Protein AF-C0LWZ2-F1 (afdb_monomer)

Nearest PDB structures (foldseek):
  2x0k-assembly1_A  TM=8.887E-01  e=3.484E-15  Corynebacterium ammoniagenes
  3zug-assembly1_A  TM=8.908E-01  e=9.693E-15  Corynebacterium ammoniagenes
  4uze-assembly1_A  TM=8.894E-01  e=1.837E-14  Corynebacterium ammoniagenes
  4uzf-assembly1_A  TM=8.904E-01  e=2.529E-14  Corynebacterium ammoniagenes
  4uzf-assembly1_B  TM=8.890E-01  e=4.794E-14  Corynebacterium ammoniagenes

Sequence (211 aa):
VIKQAKQIAEEKGLQTAVLTFDPHPSVVLSNIRKQVKYLTPLEDKAEKMAELGVDIMYVVRFTTQFSELSPQAFVDKYLVALNVEHVVAGFDYSYGKKGEGKMTELENYANGRFEVTIVDKQTVASDKISSTNIRRAITEGELEEANQLLGYPYTTKGTVIHGDKRGRTIGFPTANILVNEDYLIPKLGVYAVKFRVNGETHLGMASIGYN

Structure (mmCIF, N/CA/C/O backbone):
data_AF-C0LWZ2-F1
#
_entry.id   AF-C0LWZ2-F1
#
loop_
_atom_site.group_PDB
_atom_site.id
_atom_site.type_symbol
_atom_site.label_atom_id
_atom_site.label_alt_id
_atom_site.label_comp_id
_atom_site.label_asym_id
_atom_site.label_entity_id
_atom_site.label_seq_id
_atom_site.pdbx_PDB_ins_code
_atom_site.Cartn_x
_atom_site.Cartn_y
_atom_site.Cartn_z
_atom_site.occupancy
_atom_site.B_iso_or_equiv
_atom_site.auth_seq_id
_atom_site.auth_comp_id
_atom_site.auth_asym_id
_atom_site.auth_atom_id
_atom_site.pdbx_PDB_model_num
ATOM 1 N N . VAL A 1 1 ? 2.957 -3.757 9.643 1.00 96.69 1 VAL A N 1
ATOM 2 C CA . VAL A 1 1 ? 1.483 -3.910 9.572 1.00 96.69 1 VAL A CA 1
ATOM 3 C C . VAL A 1 1 ? 1.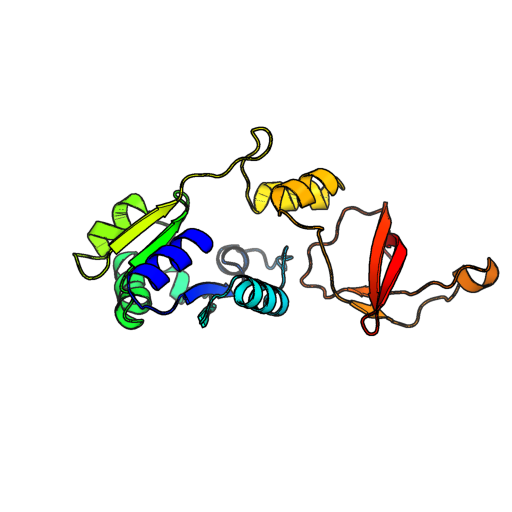093 -5.322 9.164 1.00 96.69 1 VAL A C 1
ATOM 5 O O . VAL A 1 1 ? 0.790 -6.087 10.058 1.00 96.69 1 VAL A O 1
ATOM 8 N N . ILE A 1 2 ? 1.184 -5.721 7.887 1.00 97.44 2 ILE A N 1
ATOM 9 C CA . ILE A 1 2 ? 0.692 -7.044 7.430 1.00 97.44 2 ILE A CA 1
ATOM 10 C C . ILE A 1 2 ? 1.331 -8.213 8.196 1.00 97.44 2 ILE A C 1
ATOM 12 O O . ILE A 1 2 ? 0.618 -9.073 8.692 1.00 97.44 2 ILE A O 1
ATOM 16 N N . LYS A 1 3 ? 2.659 -8.201 8.383 1.00 96.56 3 LYS A N 1
ATOM 17 C CA . LYS A 1 3 ? 3.357 -9.227 9.184 1.00 96.56 3 LYS A CA 1
ATOM 18 C C . LYS A 1 3 ? 2.843 -9.323 10.629 1.00 96.56 3 LYS A C 1
ATOM 20 O O . LYS A 1 3 ? 2.695 -10.422 11.137 1.00 96.56 3 LYS A O 1
ATOM 25 N N . GLN A 1 4 ? 2.538 -8.184 11.255 1.00 98.12 4 GLN A N 1
ATOM 26 C CA . GLN A 1 4 ? 1.990 -8.132 12.615 1.00 98.12 4 GLN A CA 1
ATOM 27 C C . GLN A 1 4 ? 0.565 -8.699 12.658 1.00 98.12 4 GLN A C 1
ATOM 29 O O . GLN A 1 4 ? 0.248 -9.476 13.547 1.00 98.12 4 GLN A O 1
ATOM 34 N N . ALA A 1 5 ? -0.276 -8.343 11.679 1.00 98.25 5 ALA A N 1
ATOM 35 C CA . ALA A 1 5 ? -1.626 -8.894 11.558 1.00 98.25 5 ALA A CA 1
ATOM 36 C C . ALA A 1 5 ? -1.599 -10.417 11.385 1.00 98.25 5 ALA A C 1
ATOM 38 O O . ALA A 1 5 ? -2.348 -11.115 12.056 1.00 98.25 5 ALA A O 1
ATOM 39 N N . LYS A 1 6 ? -0.686 -10.919 10.546 1.00 97.88 6 LYS A N 1
ATOM 40 C CA . LYS A 1 6 ? -0.505 -12.352 10.313 1.00 97.88 6 LYS A CA 1
ATOM 41 C C . LYS A 1 6 ? -0.078 -13.099 11.573 1.00 97.88 6 LYS A C 1
ATOM 43 O O . LYS A 1 6 ? -0.684 -14.107 11.902 1.00 97.88 6 LYS A O 1
ATOM 48 N N . GLN A 1 7 ? 0.913 -12.576 12.295 1.00 98.12 7 GLN A N 1
ATOM 49 C CA . GLN A 1 7 ? 1.354 -13.175 13.554 1.00 98.12 7 GLN A CA 1
ATOM 50 C C . GLN A 1 7 ? 0.192 -13.291 14.556 1.00 98.12 7 GLN A C 1
ATOM 52 O O . GLN A 1 7 ? -0.042 -14.361 15.106 1.00 98.12 7 GLN A O 1
ATOM 57 N N . ILE A 1 8 ? -0.572 -12.212 14.749 1.00 98.31 8 ILE A N 1
ATOM 58 C CA . ILE A 1 8 ? -1.723 -12.209 15.664 1.00 98.31 8 ILE A CA 1
ATOM 59 C C . ILE A 1 8 ? -2.805 -13.189 15.195 1.00 98.31 8 ILE A C 1
ATOM 61 O O . ILE A 1 8 ? -3.409 -13.883 16.010 1.00 98.31 8 ILE A O 1
ATOM 65 N N . ALA A 1 9 ? -3.061 -13.254 13.887 1.00 98.00 9 ALA A N 1
ATOM 66 C CA . ALA A 1 9 ? -4.036 -14.177 13.325 1.00 98.00 9 ALA A CA 1
ATOM 67 C C . ALA A 1 9 ? -3.627 -15.641 13.553 1.00 98.00 9 ALA A C 1
ATOM 69 O O . ALA A 1 9 ? -4.459 -16.434 13.982 1.00 98.00 9 ALA A O 1
ATOM 70 N N . GLU A 1 10 ? -2.353 -15.988 13.354 1.00 97.44 10 GLU A N 1
ATOM 71 C CA . GLU A 1 10 ? -1.816 -17.328 13.630 1.00 97.44 10 GLU A CA 1
ATOM 72 C C . GLU A 1 10 ? -1.936 -17.694 15.118 1.00 97.44 10 GLU A C 1
ATOM 74 O O . GLU A 1 10 ? -2.424 -18.775 15.445 1.00 97.44 10 GLU A O 1
ATOM 79 N N . GLU A 1 11 ? -1.569 -16.780 16.022 1.00 98.25 11 GLU A N 1
ATOM 80 C CA . GLU A 1 11 ? -1.677 -16.975 17.477 1.00 98.25 11 GLU A CA 1
ATOM 81 C C . GLU A 1 11 ? -3.128 -17.194 17.940 1.00 98.25 11 GLU A C 1
ATOM 83 O O . GLU A 1 11 ? -3.374 -17.940 18.890 1.00 98.25 11 GLU A O 1
ATOM 88 N N . LYS A 1 12 ? -4.097 -16.567 17.261 1.00 97.56 12 LYS A N 1
ATOM 89 C CA . LYS A 1 12 ? -5.528 -16.636 17.594 1.00 97.56 12 LYS A CA 1
ATOM 90 C C . LYS A 1 12 ? -6.330 -17.638 16.757 1.00 97.56 12 LYS A C 1
ATOM 92 O O . LYS A 1 12 ? -7.525 -17.792 16.996 1.00 97.56 12 LYS A O 1
ATOM 97 N N . GLY A 1 13 ? -5.713 -18.305 15.780 1.00 97.75 13 GLY A N 1
ATOM 98 C CA . GLY A 1 13 ? -6.411 -19.203 14.853 1.00 97.75 13 GLY A CA 1
ATOM 99 C C . GLY A 1 13 ? -7.424 -18.495 13.939 1.00 97.75 13 GLY A C 1
ATOM 100 O O . GLY A 1 13 ? -8.483 -19.048 13.651 1.00 97.75 13 GLY A O 1
ATOM 101 N N . LEU A 1 14 ? -7.120 -17.268 13.507 1.00 97.69 14 LEU A N 1
ATOM 102 C CA . LEU A 1 14 ? -7.964 -16.425 12.654 1.00 97.69 14 LEU A CA 1
ATOM 103 C C . LEU A 1 14 ? -7.439 -16.363 11.213 1.00 97.69 14 LEU A C 1
ATOM 105 O O . LEU A 1 14 ? -6.272 -16.643 10.946 1.00 97.69 14 LEU A O 1
ATOM 109 N N . GLN A 1 15 ? -8.290 -15.919 10.285 1.00 97.75 15 GLN A N 1
ATOM 110 C CA . GLN A 1 15 ? -7.859 -15.545 8.935 1.00 97.75 15 GLN A CA 1
ATOM 111 C C . GLN A 1 15 ? -7.291 -14.121 8.920 1.00 97.75 15 GLN A C 1
ATOM 113 O O . GLN A 1 15 ? -7.820 -13.215 9.566 1.00 97.75 15 GLN A O 1
ATOM 118 N N . THR A 1 16 ? -6.245 -13.897 8.128 1.00 98.25 16 THR A N 1
ATOM 119 C CA . THR A 1 16 ? -5.679 -12.568 7.887 1.00 98.25 16 THR A CA 1
ATOM 120 C C . THR A 1 16 ? -6.383 -11.905 6.711 1.00 98.25 16 THR A C 1
ATOM 122 O O . THR A 1 16 ? -6.291 -12.370 5.574 1.00 98.25 16 THR A O 1
ATOM 125 N N . ALA A 1 17 ? -7.025 -10.762 6.956 1.00 98.12 17 ALA A N 1
ATOM 126 C CA . ALA A 1 17 ? -7.635 -9.951 5.909 1.00 98.12 17 ALA A CA 1
ATOM 127 C C . ALA A 1 17 ? -6.961 -8.579 5.762 1.00 98.12 17 ALA A C 1
ATOM 129 O O . ALA A 1 17 ? -6.524 -7.968 6.738 1.00 98.12 17 ALA A O 1
ATOM 130 N N . VAL A 1 18 ? -6.924 -8.057 4.535 1.00 98.25 18 VAL A N 1
ATOM 131 C CA . VAL A 1 18 ? -6.549 -6.668 4.238 1.00 98.25 18 VAL A CA 1
ATOM 132 C C . VAL A 1 18 ? -7.756 -5.932 3.681 1.00 98.25 18 VAL A C 1
ATOM 134 O O . VAL A 1 18 ? -8.333 -6.349 2.682 1.00 98.25 18 VAL A O 1
ATOM 137 N N . LEU A 1 19 ? -8.100 -4.796 4.288 1.00 97.69 19 LEU A N 1
ATOM 138 C CA . LEU A 1 19 ? -9.072 -3.851 3.745 1.00 97.69 19 LEU A CA 1
ATOM 139 C C . LEU A 1 19 ? -8.327 -2.701 3.057 1.00 97.69 19 LEU A C 1
ATOM 141 O O . LEU A 1 19 ? -7.505 -2.017 3.666 1.00 97.69 19 LEU A O 1
ATOM 145 N N . THR A 1 20 ? -8.600 -2.490 1.773 1.00 96.12 20 THR A N 1
ATOM 146 C CA . THR A 1 20 ? -8.028 -1.403 0.969 1.00 96.12 20 THR A CA 1
ATOM 147 C C . THR A 1 20 ? -9.113 -0.668 0.187 1.00 96.12 20 THR A C 1
ATOM 149 O O . THR A 1 20 ? -10.286 -1.031 0.242 1.00 96.12 20 THR A O 1
ATOM 152 N N . PHE A 1 21 ? -8.720 0.374 -0.545 1.00 93.88 21 PHE A N 1
ATOM 153 C CA . PHE A 1 21 ? -9.634 1.268 -1.246 1.00 93.88 21 PHE A CA 1
ATOM 154 C C . PHE A 1 21 ? -9.292 1.376 -2.727 1.00 93.88 21 PHE A C 1
ATOM 156 O O . PHE A 1 21 ? -8.117 1.520 -3.080 1.00 93.88 21 PHE A O 1
ATOM 163 N N . ASP A 1 22 ? -10.329 1.367 -3.560 1.00 93.00 22 ASP A N 1
ATOM 164 C CA . ASP A 1 22 ? -10.245 1.712 -4.977 1.00 93.00 22 ASP A CA 1
ATOM 165 C C . ASP A 1 22 ? -11.492 2.518 -5.415 1.00 93.00 22 ASP A C 1
ATOM 167 O O . ASP A 1 22 ? -12.605 2.162 -5.032 1.00 93.00 22 ASP A O 1
ATOM 171 N N . PRO A 1 23 ? -11.371 3.632 -6.158 1.00 91.69 23 PRO A N 1
ATOM 172 C CA . PRO A 1 23 ? -10.123 4.294 -6.524 1.00 91.69 23 PRO A CA 1
ATOM 173 C C . PRO A 1 23 ? -9.410 4.869 -5.293 1.00 91.69 23 PRO A C 1
ATOM 175 O O . PRO A 1 23 ? -9.965 4.929 -4.193 1.00 91.69 23 PRO A O 1
ATOM 178 N N . HIS A 1 24 ? -8.168 5.323 -5.471 1.00 90.19 24 HIS A N 1
ATOM 179 C CA . HIS A 1 24 ? -7.441 6.015 -4.406 1.00 90.19 24 HIS A CA 1
ATOM 180 C C . HIS A 1 24 ? -8.278 7.177 -3.819 1.00 90.19 24 HIS A C 1
ATOM 182 O O . HIS A 1 24 ? -8.832 7.956 -4.601 1.00 90.19 24 HIS A O 1
ATOM 188 N N . PRO A 1 25 ? -8.322 7.378 -2.482 1.00 89.62 25 PRO A N 1
ATOM 189 C CA . PRO A 1 25 ? -9.157 8.408 -1.852 1.00 89.62 25 PRO A CA 1
ATOM 190 C C . PRO A 1 25 ? -9.004 9.810 -2.452 1.00 89.62 25 PRO A C 1
ATOM 192 O O . PRO A 1 25 ? -9.979 10.542 -2.604 1.00 89.62 25 PRO A O 1
ATOM 195 N N . SER A 1 26 ? -7.788 10.181 -2.868 1.00 88.00 26 SER A N 1
ATOM 196 C CA . SER A 1 26 ? -7.534 11.483 -3.499 1.00 88.00 26 SER A CA 1
ATOM 197 C C . SER A 1 26 ? -8.284 11.691 -4.818 1.00 88.00 26 SER A C 1
ATOM 199 O O . SER A 1 26 ? -8.548 12.835 -5.162 1.00 88.00 26 SER A O 1
ATOM 201 N N . VAL A 1 27 ? -8.630 10.635 -5.563 1.00 87.25 27 VAL A N 1
ATOM 202 C CA . VAL A 1 27 ? -9.417 10.747 -6.807 1.00 87.25 27 VAL A CA 1
ATOM 203 C C . VAL A 1 27 ? -10.814 11.282 -6.510 1.00 87.25 27 VAL A C 1
ATOM 205 O O . VAL A 1 27 ? -11.355 12.064 -7.280 1.00 87.25 27 VAL A O 1
ATOM 208 N N . VAL A 1 28 ? -11.387 10.866 -5.382 1.00 87.62 28 VAL A N 1
ATOM 209 C CA . VAL A 1 28 ? -12.763 11.194 -4.990 1.00 87.62 28 VAL A CA 1
ATOM 210 C C . VAL A 1 28 ? -12.814 12.486 -4.181 1.00 87.62 28 VAL A C 1
ATOM 212 O O . VAL A 1 28 ? -13.758 13.256 -4.313 1.00 87.62 28 VAL A O 1
ATOM 215 N N . LEU A 1 29 ? -11.796 12.729 -3.351 1.00 85.44 29 LEU A N 1
ATOM 216 C CA . LEU A 1 29 ? -11.716 13.911 -2.493 1.00 85.44 29 LEU A CA 1
ATOM 217 C C . LEU A 1 29 ? -11.173 15.150 -3.213 1.00 85.44 29 LEU A C 1
ATOM 219 O O . LEU A 1 29 ? -11.373 16.265 -2.734 1.00 85.44 29 LEU A O 1
ATOM 223 N N . SER A 1 30 ? -10.457 14.985 -4.328 1.00 78.50 30 SER A N 1
ATOM 224 C CA . SER A 1 30 ? -9.977 16.128 -5.103 1.00 78.50 30 SER A CA 1
ATOM 225 C C . SER A 1 30 ? -11.007 16.550 -6.148 1.00 78.50 30 SER A C 1
ATOM 227 O O . SER A 1 30 ? -11.542 15.737 -6.894 1.00 78.50 30 SER A O 1
ATOM 229 N N . ASN A 1 31 ? -11.226 17.861 -6.269 1.00 65.06 31 ASN A N 1
ATOM 230 C CA . ASN A 1 31 ? -12.050 18.447 -7.335 1.00 65.06 31 ASN A CA 1
ATOM 231 C C . ASN A 1 31 ? -11.373 18.378 -8.719 1.00 65.06 31 ASN A C 1
ATOM 233 O O . ASN A 1 31 ? -11.877 18.936 -9.692 1.00 65.06 31 ASN A O 1
ATOM 237 N N . ILE A 1 32 ? -10.207 17.734 -8.818 1.00 59.72 32 ILE A N 1
ATOM 238 C CA . ILE A 1 32 ? -9.419 17.640 -10.039 1.00 59.72 32 ILE A CA 1
ATOM 239 C C . ILE A 1 32 ? -9.456 16.184 -10.488 1.00 59.72 32 ILE A C 1
ATOM 241 O O . ILE A 1 32 ? -8.935 15.308 -9.805 1.00 59.72 32 ILE A O 1
ATOM 245 N N . ARG A 1 33 ? -10.012 15.926 -11.676 1.00 58.34 33 ARG A N 1
ATOM 246 C CA . ARG A 1 33 ? -9.917 14.621 -12.346 1.00 58.34 33 ARG A CA 1
ATOM 247 C C . ARG A 1 33 ? -8.470 14.365 -12.790 1.00 58.34 33 ARG A C 1
ATOM 249 O O . ARG A 1 33 ? -8.159 14.442 -13.973 1.00 58.34 33 ARG A O 1
ATOM 256 N N . LYS A 1 34 ? -7.559 14.110 -11.852 1.00 63.47 34 LYS A N 1
ATOM 257 C CA . LYS A 1 34 ? -6.241 13.546 -12.156 1.00 63.47 34 LYS A CA 1
ATOM 258 C C . LYS A 1 34 ? -6.328 12.034 -12.021 1.00 63.47 34 LYS A C 1
ATOM 260 O O . LYS A 1 34 ? -6.739 11.524 -10.980 1.00 63.47 34 LYS A O 1
ATOM 265 N N . GLN A 1 35 ? -5.918 11.328 -13.071 1.00 72.44 35 GLN A N 1
ATOM 266 C CA . GLN A 1 35 ? -5.694 9.889 -13.007 1.00 72.44 35 GLN A CA 1
ATOM 267 C C . GLN A 1 35 ? -4.554 9.653 -12.009 1.00 72.44 35 GLN A C 1
ATOM 269 O O . GLN A 1 35 ? -3.429 10.117 -12.211 1.00 72.44 35 GLN A O 1
ATOM 274 N N . VAL A 1 36 ? -4.856 9.007 -10.883 1.00 81.88 36 VAL A N 1
ATOM 275 C CA . VAL A 1 36 ? -3.827 8.630 -9.912 1.00 81.88 36 VAL A CA 1
ATOM 276 C C . VAL A 1 36 ? -3.039 7.477 -10.505 1.00 81.88 36 VAL A C 1
ATOM 278 O O . VAL A 1 36 ? -3.602 6.430 -10.796 1.00 81.88 36 VAL A O 1
ATOM 281 N N . LYS A 1 37 ? -1.731 7.670 -10.660 1.00 90.75 37 LYS A N 1
ATOM 282 C CA . LYS A 1 37 ? -0.810 6.571 -10.942 1.00 90.75 37 LYS A CA 1
ATOM 283 C C . LYS A 1 37 ? -0.533 5.802 -9.649 1.00 90.75 37 LYS A C 1
ATOM 285 O O . LYS A 1 37 ? -0.424 6.400 -8.574 1.00 90.75 37 LYS A O 1
ATOM 290 N N . TYR A 1 38 ? -0.390 4.495 -9.721 1.00 93.25 38 TYR A N 1
ATOM 291 C CA . TYR A 1 38 ? -0.190 3.578 -8.610 1.00 93.25 38 TYR A CA 1
ATOM 292 C C . TYR A 1 38 ? 1.240 3.037 -8.612 1.00 93.25 38 TYR A C 1
ATOM 294 O O . TYR A 1 38 ? 1.804 2.735 -9.657 1.00 93.25 38 TYR A O 1
ATOM 302 N N . LEU A 1 39 ? 1.822 2.886 -7.419 1.00 95.88 39 LEU A N 1
ATOM 303 C CA . LEU A 1 39 ? 3.070 2.127 -7.248 1.00 95.88 39 LEU A CA 1
ATOM 304 C C . LEU A 1 39 ? 2.862 0.645 -7.583 1.00 95.88 39 LEU A C 1
ATOM 306 O O . LEU A 1 39 ? 3.760 -0.046 -8.043 1.00 95.88 39 LEU A O 1
ATOM 310 N N . THR A 1 40 ? 1.664 0.142 -7.304 1.00 95.06 40 THR A N 1
ATOM 311 C CA . THR A 1 40 ? 1.269 -1.232 -7.591 1.00 95.06 40 THR A CA 1
ATOM 312 C C . THR A 1 40 ? -0.225 -1.213 -7.910 1.00 95.06 40 THR A C 1
ATOM 314 O O . THR A 1 40 ? -1.016 -0.940 -6.995 1.00 95.06 40 THR A O 1
ATOM 317 N N . PRO A 1 41 ? -0.614 -1.413 -9.184 1.00 94.12 41 PRO A N 1
ATOM 318 C CA . PRO A 1 41 ? -2.007 -1.549 -9.595 1.00 94.12 41 PRO A CA 1
ATOM 319 C C . PRO A 1 41 ? -2.730 -2.655 -8.826 1.00 94.12 41 PRO A C 1
ATOM 321 O O . PRO A 1 41 ? -2.104 -3.484 -8.167 1.00 94.12 41 PRO A O 1
ATOM 324 N N . LEU A 1 42 ? -4.062 -2.644 -8.867 1.00 93.75 42 LEU A N 1
ATOM 325 C CA . LEU A 1 42 ? -4.879 -3.471 -7.978 1.00 93.75 42 LEU A CA 1
ATOM 326 C C . LEU A 1 42 ? -4.619 -4.978 -8.137 1.00 93.75 42 LEU A C 1
ATOM 328 O O . LEU A 1 42 ? -4.493 -5.666 -7.126 1.00 93.75 42 LEU A O 1
ATOM 332 N N . GLU A 1 43 ? -4.491 -5.464 -9.372 1.00 93.06 43 GLU A N 1
ATOM 333 C CA . GLU A 1 43 ? -4.223 -6.879 -9.673 1.00 93.06 43 GLU A CA 1
ATOM 334 C C . GLU A 1 43 ? -2.874 -7.327 -9.091 1.00 93.06 43 GLU A C 1
ATOM 336 O O . GLU A 1 43 ? -2.810 -8.263 -8.298 1.00 93.06 43 GLU A O 1
ATOM 341 N N . ASP A 1 44 ? -1.807 -6.576 -9.362 1.00 95.06 44 ASP A N 1
ATOM 342 C CA . ASP A 1 44 ? -0.479 -6.822 -8.790 1.00 95.06 44 ASP A CA 1
ATOM 343 C C . ASP A 1 44 ? -0.452 -6.701 -7.264 1.00 95.06 44 ASP A C 1
ATOM 345 O O . ASP A 1 44 ? 0.317 -7.376 -6.579 1.00 95.06 44 ASP A O 1
ATOM 349 N N . LYS A 1 45 ? -1.272 -5.807 -6.703 1.00 96.06 45 LYS A N 1
ATOM 350 C CA . LYS A 1 45 ? -1.396 -5.663 -5.254 1.00 96.06 45 LYS A CA 1
ATOM 351 C C . LYS A 1 45 ? -1.995 -6.936 -4.665 1.00 96.06 45 LYS A C 1
ATOM 353 O O . LYS A 1 45 ? -1.493 -7.385 -3.642 1.00 96.06 45 LYS A O 1
ATOM 358 N N . ALA A 1 46 ? -3.011 -7.518 -5.302 1.00 96.81 46 ALA A N 1
ATOM 359 C CA . ALA A 1 46 ? -3.601 -8.779 -4.867 1.00 96.81 46 ALA A CA 1
ATOM 360 C C . ALA A 1 46 ? -2.583 -9.929 -4.915 1.00 96.81 46 ALA A C 1
ATOM 362 O O . ALA A 1 46 ? -2.458 -10.653 -3.929 1.00 96.81 46 ALA A O 1
ATOM 363 N N . GLU A 1 47 ? -1.787 -10.032 -5.987 1.00 95.81 47 GLU A N 1
ATOM 364 C CA . GLU A 1 47 ? -0.681 -11.001 -6.079 1.00 95.81 47 GLU A CA 1
ATOM 365 C C . GLU A 1 47 ? 0.301 -10.841 -4.906 1.00 95.81 47 GLU A C 1
ATOM 367 O O . GLU A 1 47 ? 0.593 -11.804 -4.200 1.00 95.81 47 GLU A O 1
ATOM 372 N N . LYS A 1 48 ? 0.741 -9.610 -4.613 1.00 95.81 48 LYS A N 1
ATOM 373 C CA . LYS A 1 48 ? 1.645 -9.338 -3.481 1.00 95.81 48 LYS A CA 1
ATOM 374 C C . LYS A 1 48 ? 1.023 -9.640 -2.118 1.00 95.81 48 LYS A C 1
ATOM 376 O O . LYS A 1 48 ? 1.728 -10.077 -1.212 1.00 95.81 48 LYS A O 1
ATOM 381 N N . MET A 1 49 ? -0.273 -9.384 -1.932 1.00 97.12 49 MET A N 1
ATOM 382 C CA . MET A 1 49 ? -0.963 -9.742 -0.686 1.00 97.12 49 MET A CA 1
ATOM 383 C C . MET A 1 49 ? -0.996 -11.264 -0.508 1.00 97.12 49 MET A C 1
ATOM 385 O O . MET A 1 49 ? -0.697 -11.748 0.583 1.00 97.12 49 MET A O 1
ATOM 389 N N . ALA A 1 50 ? -1.263 -12.011 -1.582 1.00 96.69 50 ALA A N 1
ATOM 390 C CA . ALA A 1 50 ? -1.219 -13.470 -1.567 1.00 96.69 50 ALA A CA 1
ATOM 391 C C . ALA A 1 50 ? 0.197 -14.004 -1.271 1.00 96.69 50 ALA A C 1
ATOM 393 O O . ALA A 1 50 ? 0.349 -14.887 -0.431 1.00 96.69 50 ALA A O 1
ATOM 394 N N . GLU A 1 51 ? 1.246 -13.424 -1.866 1.00 95.62 51 GLU A N 1
ATOM 395 C CA . GLU A 1 51 ? 2.652 -13.767 -1.570 1.00 95.62 51 GLU A CA 1
ATOM 396 C C . GLU A 1 51 ? 3.024 -13.540 -0.093 1.00 95.62 51 GLU A C 1
ATOM 398 O O . GLU A 1 51 ? 3.833 -14.274 0.475 1.00 95.62 51 GLU A O 1
ATOM 403 N N . LEU A 1 52 ? 2.422 -12.539 0.555 1.00 95.56 52 LEU A N 1
ATOM 404 C CA . LEU A 1 52 ? 2.591 -12.279 1.989 1.00 95.56 52 LEU A CA 1
ATOM 405 C C . LEU A 1 52 ? 1.766 -13.234 2.876 1.00 95.56 52 LEU A C 1
ATOM 407 O O . LEU A 1 52 ? 1.939 -13.249 4.100 1.00 95.56 52 LEU A O 1
ATOM 411 N N . GLY A 1 53 ? 0.911 -14.063 2.275 1.00 96.19 53 GLY A N 1
ATOM 412 C CA . GLY A 1 53 ? 0.007 -14.986 2.954 1.00 96.19 53 GLY A CA 1
ATOM 413 C C . GLY A 1 53 ? -1.197 -14.295 3.587 1.00 96.19 53 GLY A C 1
ATOM 414 O O . GLY A 1 53 ? -1.583 -14.663 4.689 1.00 96.19 53 GLY A O 1
ATOM 415 N N . VAL A 1 54 ? -1.735 -13.260 2.938 1.00 98.12 54 VAL A N 1
ATOM 416 C CA . VAL A 1 54 ? -3.051 -12.697 3.273 1.00 98.12 54 VAL A CA 1
ATOM 417 C C . VAL A 1 54 ? -4.130 -13.607 2.685 1.00 98.12 54 VAL A C 1
ATOM 419 O O . VAL A 1 54 ? -4.105 -13.879 1.486 1.00 98.12 54 VAL A O 1
ATOM 422 N N . ASP A 1 55 ? -5.088 -14.036 3.507 1.00 97.75 55 ASP A N 1
ATOM 423 C CA . ASP A 1 55 ? -6.161 -14.949 3.095 1.00 97.75 55 ASP A CA 1
ATOM 424 C C . ASP A 1 55 ? -7.243 -14.235 2.277 1.00 97.75 55 ASP A C 1
ATOM 426 O O . ASP A 1 55 ? -7.786 -14.789 1.321 1.00 97.75 55 ASP A O 1
ATOM 430 N N . ILE A 1 56 ? -7.582 -13.000 2.665 1.00 97.50 56 ILE A N 1
ATOM 431 C CA . ILE A 1 56 ? -8.694 -12.244 2.077 1.00 97.50 56 ILE A CA 1
ATOM 432 C C . ILE A 1 56 ? -8.285 -10.789 1.835 1.00 97.50 56 ILE A C 1
ATOM 434 O O . ILE A 1 56 ? -7.769 -10.109 2.720 1.00 97.50 56 ILE A O 1
ATOM 438 N N . MET A 1 57 ? -8.573 -10.263 0.645 1.00 97.81 57 MET A N 1
ATOM 439 C CA . MET A 1 57 ? -8.391 -8.846 0.328 1.00 97.81 57 MET A CA 1
ATOM 440 C C . MET A 1 57 ? -9.738 -8.200 -0.002 1.00 97.81 57 MET A C 1
ATOM 442 O O . MET A 1 57 ? -10.304 -8.419 -1.070 1.00 97.81 57 MET A O 1
ATOM 446 N N . TYR A 1 58 ? -10.237 -7.367 0.909 1.00 97.50 58 TYR A N 1
ATOM 447 C CA . TYR A 1 58 ? -11.424 -6.550 0.691 1.00 97.50 58 TYR A CA 1
ATOM 448 C C . TYR A 1 58 ? -11.040 -5.243 0.000 1.00 97.50 58 TYR A C 1
ATOM 450 O O . TYR A 1 58 ? -10.251 -4.451 0.521 1.00 97.50 58 TYR A O 1
ATOM 458 N N . VAL A 1 59 ? -11.634 -4.991 -1.164 1.00 97.06 59 VAL A N 1
ATOM 459 C CA . VAL A 1 59 ? -11.466 -3.737 -1.905 1.00 97.06 59 VAL A CA 1
ATOM 460 C C . VAL A 1 59 ? -12.747 -2.928 -1.774 1.00 97.06 59 VAL A C 1
ATOM 462 O O . VAL A 1 59 ? -13.744 -3.187 -2.445 1.00 97.06 59 VAL A O 1
ATOM 465 N N . VAL A 1 60 ? -12.734 -1.950 -0.874 1.00 95.69 60 VAL A N 1
ATOM 466 C CA . VAL A 1 60 ? -13.874 -1.062 -0.661 1.00 95.69 60 VAL A CA 1
ATOM 467 C C . VAL A 1 60 ? -13.877 0.013 -1.736 1.00 95.69 60 VAL A C 1
ATOM 469 O O . VAL A 1 60 ? -12.878 0.710 -1.940 1.00 95.69 60 VAL A O 1
ATOM 472 N N . ARG A 1 61 ? -15.025 0.189 -2.398 1.00 94.56 61 ARG A N 1
ATOM 473 C CA . ARG A 1 61 ? -15.176 1.269 -3.366 1.00 94.56 61 ARG A CA 1
ATOM 474 C C . ARG A 1 61 ? -15.185 2.617 -2.648 1.00 94.56 61 ARG A C 1
ATOM 476 O O . ARG A 1 61 ? -16.147 2.928 -1.946 1.00 94.56 61 ARG A O 1
ATOM 483 N N . PHE A 1 62 ? -14.150 3.432 -2.837 1.00 93.75 62 PHE A N 1
ATOM 484 C CA . PHE A 1 62 ? -14.087 4.747 -2.201 1.00 93.75 62 PHE A CA 1
ATOM 485 C C . PHE A 1 62 ? -14.980 5.725 -2.969 1.00 93.75 62 PHE A C 1
ATOM 487 O O . PHE A 1 62 ? -14.656 6.158 -4.071 1.00 93.75 62 PHE A O 1
ATOM 494 N N . THR A 1 63 ? -1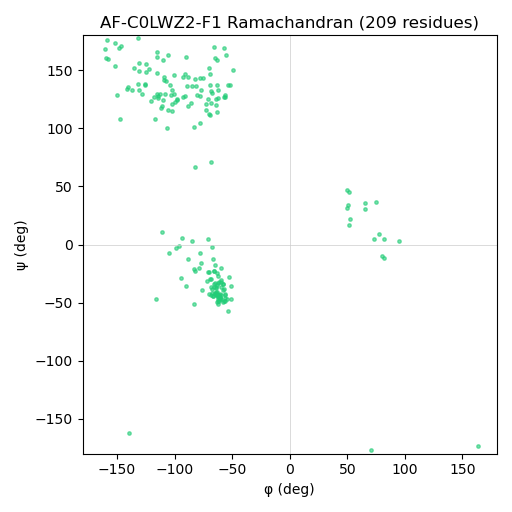6.143 6.045 -2.412 1.00 94.25 63 THR A N 1
ATOM 495 C CA . THR A 1 63 ? -17.122 6.970 -3.000 1.00 94.25 63 THR A CA 1
ATOM 496 C C . THR A 1 63 ? -17.284 8.210 -2.131 1.00 94.25 63 THR A C 1
ATOM 498 O O . THR A 1 63 ? -16.898 8.207 -0.965 1.00 94.25 63 THR A O 1
ATOM 501 N N . THR A 1 64 ? -17.911 9.264 -2.664 1.00 92.62 64 THR A N 1
ATOM 502 C CA . THR A 1 64 ? -18.279 10.437 -1.855 1.00 92.62 64 THR A CA 1
ATOM 503 C C . THR A 1 64 ? -19.174 10.039 -0.679 1.00 92.62 64 THR A C 1
ATOM 505 O O . THR A 1 64 ? -19.001 10.529 0.426 1.00 92.62 64 THR A O 1
ATOM 508 N N . GLN A 1 65 ? -20.095 9.091 -0.874 1.00 94.62 65 GLN A N 1
ATOM 509 C CA . GLN A 1 65 ? -20.926 8.586 0.221 1.00 94.62 65 GLN A CA 1
ATOM 510 C C . GLN A 1 65 ? -20.088 7.869 1.290 1.00 94.62 65 GLN A C 1
ATOM 512 O O . GLN A 1 65 ? -20.324 8.056 2.481 1.00 94.62 65 GLN A O 1
ATOM 517 N N . PHE A 1 66 ? -19.100 7.070 0.876 1.00 95.81 66 PHE A N 1
ATOM 518 C CA . PHE A 1 66 ? -18.180 6.407 1.798 1.00 95.81 66 PHE A CA 1
ATOM 519 C C . PHE A 1 66 ? -17.327 7.421 2.574 1.00 95.81 66 PHE A C 1
ATOM 521 O O . PHE A 1 66 ? -17.173 7.288 3.786 1.00 95.81 66 PHE A O 1
ATOM 528 N N . SER A 1 67 ? -16.825 8.467 1.908 1.00 94.62 67 SER A N 1
ATOM 529 C CA . SER A 1 67 ? -15.997 9.494 2.550 1.00 94.62 67 SER A CA 1
ATOM 530 C C . SER A 1 67 ? -16.740 10.352 3.573 1.00 94.62 67 SER A C 1
ATOM 532 O O . SER A 1 67 ? -16.098 11.083 4.317 1.00 94.62 67 SER A O 1
ATOM 534 N N . GLU A 1 68 ? -18.071 10.286 3.608 1.00 96.06 68 GLU A N 1
ATOM 535 C CA . GLU A 1 68 ? -18.919 11.033 4.541 1.00 96.06 68 GLU A CA 1
ATOM 536 C C . GLU A 1 68 ? -19.318 10.219 5.785 1.00 96.06 68 GLU A C 1
ATOM 538 O O . GLU A 1 68 ? -20.002 10.744 6.664 1.00 96.06 68 GLU A O 1
ATOM 543 N N . LEU A 1 69 ? -18.898 8.952 5.892 1.00 97.69 69 LEU A N 1
ATOM 544 C CA . LEU A 1 69 ? -19.161 8.127 7.074 1.00 97.69 69 LEU A CA 1
ATOM 545 C C . LEU A 1 69 ? -18.498 8.723 8.316 1.00 97.69 69 LEU A C 1
ATOM 547 O O . LEU A 1 69 ? -17.311 9.024 8.292 1.00 97.69 69 LEU A O 1
ATOM 551 N N . SER A 1 70 ? -19.220 8.826 9.432 1.00 98.31 70 SER A N 1
ATOM 552 C CA . SER A 1 70 ? -18.582 9.128 10.718 1.00 98.31 70 SER A CA 1
ATOM 553 C C . SER A 1 70 ? -17.613 8.004 11.123 1.00 98.31 70 SER A C 1
ATOM 555 O O . SER A 1 70 ? -17.774 6.867 10.663 1.00 98.31 70 SER A O 1
ATOM 557 N N . PRO A 1 71 ? -16.633 8.273 12.004 1.00 98.19 71 PRO A N 1
ATOM 558 C CA . PRO A 1 71 ? -15.744 7.234 12.526 1.00 98.19 71 PRO A CA 1
ATOM 559 C C . PRO A 1 71 ? -16.500 6.015 13.086 1.00 98.19 71 PRO A C 1
ATOM 561 O O . PRO A 1 71 ? -16.220 4.889 12.678 1.00 98.19 71 PRO A O 1
ATOM 564 N N . GLN A 1 72 ? -17.535 6.232 13.909 1.00 98.44 72 GLN A N 1
ATOM 565 C CA . GLN A 1 72 ? -18.375 5.151 14.446 1.00 98.44 72 GLN A C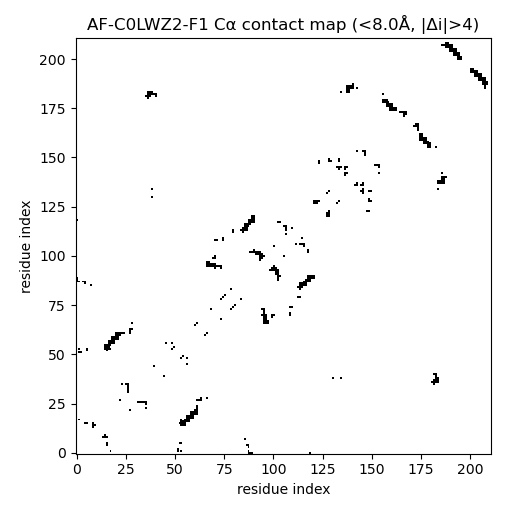A 1
ATOM 566 C C . GLN A 1 72 ? -19.090 4.363 13.337 1.00 98.44 72 GLN A C 1
ATOM 568 O O . GLN A 1 72 ? -19.089 3.136 13.351 1.00 98.44 72 GLN A O 1
ATOM 573 N N . ALA A 1 73 ? -19.653 5.049 12.335 1.00 98.25 73 ALA A N 1
ATOM 574 C CA . ALA A 1 73 ? -20.348 4.383 11.237 1.00 98.25 73 ALA A CA 1
ATOM 575 C C . ALA A 1 73 ? -19.402 3.541 10.368 1.00 98.25 73 ALA A C 1
ATOM 577 O O . ALA A 1 73 ? -19.818 2.502 9.859 1.00 98.25 73 ALA A O 1
ATOM 578 N N . PHE A 1 74 ? -18.146 3.966 10.190 1.00 97.94 74 PHE A N 1
ATOM 579 C CA . PHE A 1 74 ? -17.123 3.145 9.542 1.00 97.94 74 PHE A CA 1
ATOM 580 C C . PHE A 1 74 ? -16.841 1.878 10.359 1.00 97.94 74 PHE A C 1
ATOM 582 O O . PHE A 1 74 ? -16.897 0.780 9.805 1.00 97.94 74 PHE A O 1
ATOM 589 N N . VAL A 1 75 ? -16.611 2.015 11.669 1.00 98.31 75 VAL A N 1
ATOM 590 C CA . VAL A 1 75 ? -16.349 0.876 12.561 1.00 98.31 75 VAL A CA 1
ATOM 591 C C . VAL A 1 75 ? -17.501 -0.127 12.537 1.00 98.31 75 VAL A C 1
ATOM 593 O O . VAL A 1 75 ? -17.272 -1.310 12.297 1.00 98.31 75 VAL A O 1
ATOM 596 N N . ASP A 1 76 ? -18.739 0.336 12.699 1.00 98.19 76 ASP A N 1
ATOM 597 C CA . ASP A 1 76 ? -19.906 -0.545 12.762 1.00 98.19 76 ASP A CA 1
ATOM 598 C C . ASP A 1 76 ? -20.176 -1.250 11.424 1.00 98.19 76 ASP A C 1
ATOM 600 O O . ASP A 1 76 ? -20.432 -2.452 11.389 1.00 98.19 76 ASP A O 1
ATOM 604 N N . LYS A 1 77 ? -20.104 -0.517 10.303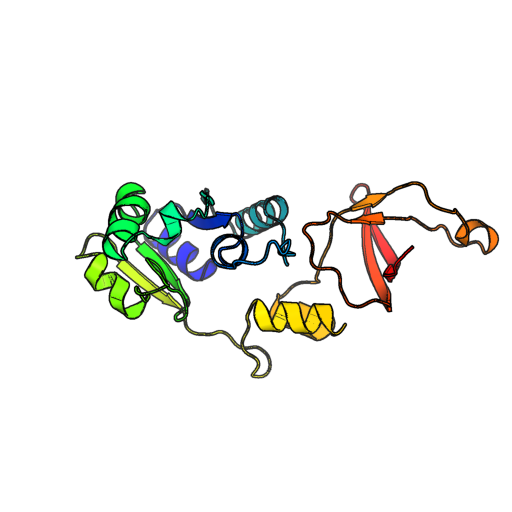 1.00 96.88 77 LYS A N 1
ATOM 605 C CA . LYS A 1 77 ? -20.481 -1.046 8.981 1.00 96.88 77 LYS A CA 1
ATOM 606 C C . LYS A 1 77 ? -19.394 -1.861 8.294 1.00 96.88 77 LYS A C 1
ATOM 608 O O . LYS A 1 77 ? -19.729 -2.624 7.394 1.00 96.88 77 LYS A O 1
ATOM 613 N N . TYR A 1 78 ? -18.127 -1.657 8.647 1.00 96.44 78 TYR A N 1
ATOM 614 C CA . TYR A 1 78 ? -17.007 -2.316 7.974 1.00 96.44 78 TYR A CA 1
ATOM 615 C C . TYR A 1 78 ? -16.234 -3.236 8.902 1.00 96.44 78 TYR A C 1
ATOM 617 O O . TYR A 1 78 ? -15.964 -4.359 8.514 1.00 96.44 78 TYR A O 1
ATOM 625 N N . LEU A 1 79 ? -15.881 -2.814 10.115 1.00 97.56 79 LEU A N 1
ATOM 626 C CA . LEU A 1 79 ? -15.046 -3.650 10.983 1.00 97.56 79 LEU A CA 1
ATOM 627 C C . LEU A 1 79 ? -15.897 -4.672 11.740 1.00 97.56 79 LEU A C 1
ATOM 629 O O . LEU A 1 79 ? -15.649 -5.871 11.661 1.00 97.56 79 LEU A O 1
ATOM 633 N N . VAL A 1 80 ? -16.960 -4.210 12.397 1.00 97.56 80 VAL A N 1
ATOM 634 C CA . VAL A 1 80 ? -17.864 -5.083 13.160 1.00 97.56 80 VAL A CA 1
ATOM 635 C C . VAL A 1 80 ? -18.685 -5.971 12.230 1.00 97.56 80 VAL A C 1
ATOM 637 O O . VAL A 1 80 ? -18.804 -7.162 12.480 1.00 97.56 80 VAL A O 1
ATOM 640 N N . ALA A 1 81 ? -19.200 -5.432 11.121 1.00 96.31 81 ALA A N 1
ATOM 641 C CA . ALA A 1 81 ? -19.956 -6.225 10.148 1.00 96.31 81 ALA A CA 1
ATOM 642 C C . ALA A 1 81 ? -19.125 -7.333 9.469 1.00 96.31 81 ALA A C 1
ATOM 644 O O . ALA A 1 81 ? -19.693 -8.321 9.010 1.00 96.31 81 ALA A O 1
ATOM 645 N N . LEU A 1 82 ? -17.796 -7.178 9.404 1.00 95.75 82 LEU A N 1
ATOM 646 C CA . LEU A 1 82 ? -16.878 -8.220 8.932 1.00 95.75 82 LEU A CA 1
ATOM 647 C C . LEU A 1 82 ? -16.471 -9.208 10.039 1.00 95.75 82 LEU A C 1
ATOM 649 O O . LEU A 1 82 ? -15.666 -10.094 9.768 1.00 95.75 82 LEU A O 1
ATOM 653 N N . ASN A 1 83 ? -17.014 -9.071 11.255 1.00 96.00 83 ASN A N 1
ATOM 654 C CA . ASN A 1 83 ? -16.633 -9.843 12.441 1.00 96.00 83 ASN A CA 1
ATOM 655 C C . ASN A 1 83 ? -15.113 -9.816 12.674 1.00 96.00 83 ASN A C 1
ATOM 657 O O . ASN A 1 83 ? -14.478 -10.848 12.879 1.00 96.00 83 ASN A O 1
ATOM 661 N N . VAL A 1 84 ? -14.506 -8.630 12.564 1.00 97.44 84 VAL A N 1
ATOM 662 C CA . VAL A 1 84 ? -13.083 -8.466 12.871 1.00 97.44 84 VAL A CA 1
ATOM 663 C C . VAL A 1 84 ? -12.870 -8.679 14.365 1.00 97.44 84 VAL A C 1
ATOM 665 O O . VAL A 1 84 ? -13.536 -8.038 15.164 1.00 97.44 84 VAL A O 1
ATOM 668 N N . GLU A 1 85 ? -11.898 -9.516 14.721 1.00 98.31 85 GLU A N 1
ATOM 669 C CA . GLU A 1 85 ? -11.491 -9.768 16.114 1.00 98.31 85 GLU A CA 1
ATOM 670 C C . GLU A 1 85 ? -10.304 -8.889 16.552 1.00 98.31 85 GLU A C 1
ATOM 672 O O . GLU A 1 85 ? -10.142 -8.559 17.728 1.00 98.31 85 GLU A O 1
ATOM 677 N N . HIS A 1 86 ? -9.442 -8.495 15.606 1.00 98.62 86 HIS A N 1
ATOM 678 C CA . HIS A 1 86 ? -8.276 -7.653 15.873 1.00 98.62 86 HIS A CA 1
ATOM 679 C C . HIS A 1 86 ? -7.928 -6.786 14.652 1.00 98.62 86 HIS A C 1
ATOM 681 O O . HIS A 1 86 ? -7.752 -7.292 13.542 1.00 98.62 86 HIS A O 1
ATOM 687 N N . VAL A 1 87 ? -7.781 -5.475 14.851 1.00 98.62 87 VAL A N 1
ATOM 688 C CA . VAL A 1 87 ? -7.385 -4.514 13.812 1.00 98.62 87 VAL A CA 1
ATOM 689 C C . VAL A 1 87 ? -5.924 -4.121 13.977 1.00 98.62 87 VAL A C 1
ATOM 691 O O . VAL A 1 87 ? -5.511 -3.658 15.035 1.00 98.62 87 VAL A O 1
ATOM 694 N N . VAL A 1 88 ? -5.145 -4.220 12.899 1.00 98.69 88 VAL A N 1
ATOM 695 C CA . VAL A 1 88 ? -3.755 -3.747 12.867 1.00 98.69 88 VAL A CA 1
ATOM 696 C C . VAL A 1 88 ? -3.592 -2.687 11.787 1.00 98.69 88 VAL A C 1
ATOM 698 O O . VAL A 1 88 ? -3.836 -2.954 10.610 1.00 98.69 88 VAL A O 1
ATOM 701 N N . ALA A 1 89 ? -3.112 -1.501 12.152 1.00 98.12 89 ALA A N 1
ATOM 702 C CA . ALA A 1 89 ? -2.774 -0.462 11.180 1.00 98.12 89 ALA A CA 1
ATOM 703 C C . ALA A 1 89 ? -1.601 0.407 11.649 1.00 98.12 89 ALA A C 1
ATOM 705 O O . ALA A 1 89 ? -1.132 0.302 12.781 1.00 98.12 89 ALA A O 1
ATOM 706 N N . GLY A 1 90 ? -1.081 1.234 10.742 1.00 96.56 90 GLY A N 1
ATOM 707 C CA . GLY A 1 90 ? -0.019 2.185 11.067 1.00 96.56 90 GLY A CA 1
ATOM 708 C C . GLY A 1 90 ? -0.522 3.320 11.960 1.00 96.56 90 GLY A C 1
ATOM 709 O O . GLY A 1 90 ? -1.684 3.710 11.873 1.00 96.56 90 GLY A O 1
ATOM 710 N N . PHE A 1 91 ? 0.370 3.884 12.773 1.00 93.94 91 PHE A N 1
ATOM 711 C CA . PHE A 1 91 ? 0.091 5.036 13.644 1.00 93.94 91 PHE A CA 1
ATOM 712 C C . PHE A 1 91 ? -0.523 6.249 12.918 1.00 93.94 91 PHE A C 1
ATOM 714 O O . PHE A 1 91 ? -1.256 7.025 13.524 1.00 93.94 91 PHE A O 1
ATOM 721 N N . ASP A 1 92 ? -0.233 6.418 11.625 1.00 93.56 92 ASP A N 1
ATOM 722 C CA . ASP A 1 92 ? -0.712 7.519 10.788 1.00 93.56 92 ASP A CA 1
ATOM 723 C C . ASP A 1 92 ? -1.995 7.195 10.005 1.00 93.56 92 ASP A C 1
ATOM 725 O O . ASP A 1 92 ? -2.461 8.021 9.214 1.00 93.56 92 ASP A O 1
ATOM 729 N N . TYR A 1 93 ? -2.602 6.026 10.230 1.00 96.19 93 TYR A N 1
ATOM 730 C CA . TYR A 1 93 ? -3.890 5.698 9.633 1.00 96.19 93 TYR A CA 1
ATOM 731 C C . TYR A 1 93 ? -5.015 6.556 10.229 1.00 96.19 93 TYR A C 1
ATOM 733 O O . TYR A 1 93 ? -5.110 6.769 11.441 1.00 96.19 93 TYR A O 1
ATOM 741 N N . SER A 1 94 ? -5.891 7.038 9.347 1.00 96.00 94 SER A N 1
ATOM 742 C CA . SER A 1 94 ? -7.098 7.775 9.712 1.00 96.00 94 SER A CA 1
ATOM 743 C C . SER A 1 94 ? -8.296 7.285 8.910 1.00 96.00 94 SER A C 1
ATOM 745 O O . SER A 1 94 ? -8.143 6.784 7.794 1.00 96.00 94 SER A O 1
ATOM 747 N N . TYR A 1 95 ? -9.482 7.414 9.496 1.00 96.38 95 TYR A N 1
ATOM 748 C CA . TYR A 1 95 ? -10.737 6.897 8.957 1.00 96.38 95 TYR A CA 1
ATOM 749 C C . TYR A 1 95 ? -11.910 7.814 9.309 1.00 96.38 95 TYR A C 1
ATOM 751 O O . TYR A 1 95 ? -11.785 8.767 10.080 1.00 96.38 95 TYR A O 1
ATOM 759 N N . GLY A 1 96 ? -13.062 7.530 8.707 1.00 95.12 96 GLY A N 1
ATOM 760 C CA . GLY A 1 96 ? -14.236 8.385 8.808 1.00 95.12 96 GLY A CA 1
ATOM 761 C C . GLY A 1 96 ? -14.080 9.708 8.055 1.00 95.12 96 GLY A C 1
ATOM 762 O O . GLY A 1 96 ? -13.091 9.969 7.358 1.00 95.12 96 GLY A O 1
ATOM 763 N N . LYS A 1 97 ? -15.106 10.542 8.180 1.00 94.12 97 LYS A N 1
ATOM 764 C CA . LYS A 1 97 ? -15.263 11.790 7.452 1.00 94.12 97 LYS A CA 1
ATOM 765 C C . LYS A 1 97 ? -14.061 12.684 7.686 1.00 94.12 97 LYS A C 1
ATOM 767 O O . LYS A 1 97 ? -13.654 12.901 8.818 1.00 94.12 97 LYS A O 1
ATOM 772 N N . LYS A 1 98 ? -13.449 13.149 6.592 1.00 90.44 98 LYS A N 1
ATOM 773 C CA . LYS A 1 98 ? -12.240 13.995 6.609 1.00 90.44 98 LYS A CA 1
ATOM 774 C C . LYS A 1 98 ? -11.072 13.427 7.444 1.00 90.44 98 LYS A C 1
ATOM 776 O O . LYS A 1 98 ? -10.189 14.182 7.843 1.00 90.44 98 LYS A O 1
ATOM 781 N N . GLY A 1 99 ? -11.038 12.111 7.682 1.00 92.88 99 GLY A N 1
ATOM 782 C CA . GLY A 1 99 ? -10.026 11.473 8.525 1.00 92.88 99 GLY A CA 1
ATOM 783 C C . GLY A 1 99 ? -10.103 11.887 9.998 1.00 92.88 99 GLY A C 1
ATOM 784 O O . GLY A 1 99 ? -9.056 11.964 10.649 1.00 92.88 99 GLY A O 1
ATOM 785 N N . GLU A 1 100 ? -11.307 12.201 10.492 1.00 96.31 100 GLU A N 1
ATOM 786 C CA . GLU A 1 100 ? -11.586 12.558 11.890 1.00 96.31 100 GLU A CA 1
ATOM 787 C C . GLU A 1 100 ? -11.133 11.465 12.865 1.00 96.31 100 GLU A C 1
ATOM 789 O O . GLU A 1 100 ? -10.503 11.784 13.865 1.00 96.31 100 GLU A O 1
ATOM 794 N N . GLY A 1 101 ? -11.378 10.190 12.551 1.00 97.00 101 GLY A N 1
ATOM 795 C CA . GLY A 1 101 ? -10.958 9.071 13.390 1.00 97.00 101 GLY A CA 1
ATOM 796 C C . GLY A 1 101 ? -9.469 8.771 13.238 1.00 97.00 101 GLY A C 1
ATOM 797 O O . GLY A 1 101 ? -8.961 8.660 12.115 1.00 97.00 101 GLY A O 1
ATOM 798 N N . LYS A 1 102 ? -8.770 8.604 14.364 1.00 97.81 102 LYS A N 1
ATOM 799 C CA . LYS A 1 102 ? -7.370 8.149 14.421 1.00 97.81 102 LYS A CA 1
ATOM 800 C C . LYS A 1 102 ? -7.259 6.746 15.003 1.00 97.81 102 LYS A C 1
ATOM 802 O O . LYS A 1 102 ? -8.132 6.291 15.741 1.00 97.81 102 LYS A O 1
ATOM 807 N N . MET A 1 103 ? -6.153 6.061 14.709 1.00 96.94 103 MET A N 1
ATOM 808 C CA . MET A 1 103 ? -5.878 4.745 15.304 1.00 96.94 103 MET A CA 1
ATOM 809 C C . MET A 1 103 ? -5.832 4.772 16.832 1.00 96.94 103 MET A C 1
ATOM 811 O O . MET A 1 103 ? -6.302 3.834 17.461 1.00 96.94 103 MET A O 1
ATOM 815 N N . THR A 1 104 ? -5.353 5.866 17.427 1.00 96.69 104 THR A N 1
ATOM 816 C CA . THR A 1 104 ? -5.318 6.067 18.886 1.00 96.69 104 THR A CA 1
ATOM 817 C C . THR A 1 104 ? -6.700 6.140 19.535 1.00 96.69 104 THR A C 1
ATOM 819 O O . THR A 1 104 ? -6.811 6.006 20.744 1.00 96.69 104 THR A O 1
ATOM 822 N N . GLU A 1 105 ? -7.752 6.377 18.752 1.00 96.75 105 GLU A N 1
ATOM 823 C CA . GLU A 1 105 ? -9.135 6.453 19.233 1.00 96.75 105 GLU A CA 1
ATOM 824 C C . GLU A 1 105 ? -9.937 5.201 18.865 1.00 96.75 105 GLU A C 1
ATOM 826 O O . GLU A 1 105 ? -11.082 5.057 19.291 1.00 96.75 105 GLU A O 1
ATOM 831 N N . LEU A 1 106 ? -9.369 4.301 18.052 1.00 97.81 106 LEU A N 1
ATOM 832 C CA . LEU A 1 106 ? -10.107 3.184 17.472 1.00 97.81 106 LEU A CA 1
ATOM 833 C C . LEU A 1 106 ? -10.636 2.221 18.536 1.00 97.81 106 LEU A C 1
ATOM 835 O O . LEU A 1 106 ? -11.751 1.738 18.382 1.00 97.81 106 LEU A O 1
ATOM 839 N N . GLU A 1 107 ? -9.905 2.003 19.631 1.00 97.00 107 GLU A N 1
ATOM 840 C CA . GLU A 1 107 ? -10.378 1.183 20.757 1.00 97.00 107 GLU A CA 1
ATOM 841 C C . GLU A 1 107 ? -11.667 1.737 21.384 1.00 97.00 107 GLU A C 1
ATOM 843 O O . GLU A 1 107 ? -12.576 0.972 21.714 1.00 97.00 107 GLU A O 1
ATOM 848 N N . ASN A 1 108 ? -11.807 3.066 21.466 1.00 97.62 108 ASN A N 1
ATOM 849 C CA . ASN A 1 108 ? -13.020 3.700 21.989 1.00 97.62 108 ASN A CA 1
ATOM 850 C C . ASN A 1 108 ? -14.215 3.441 21.065 1.00 97.62 108 ASN A C 1
ATOM 852 O O . ASN A 1 108 ? -15.293 3.078 21.531 1.00 97.62 108 ASN A O 1
ATOM 856 N N . TYR A 1 109 ? -14.020 3.573 19.748 1.00 97.81 109 TYR A N 1
ATOM 857 C CA . TYR A 1 109 ? -15.060 3.247 18.768 1.00 97.81 109 TYR A CA 1
ATOM 858 C C . TYR A 1 109 ? -15.341 1.738 18.695 1.00 97.81 109 TYR A C 1
ATOM 860 O O . TYR A 1 109 ? -16.468 1.333 18.394 1.00 97.81 109 TYR A O 1
ATOM 868 N N . ALA A 1 110 ? -14.344 0.894 18.976 1.00 97.25 110 ALA A N 1
ATOM 869 C CA . ALA A 1 110 ? -14.495 -0.553 19.060 1.00 97.25 110 ALA A CA 1
ATOM 870 C C . ALA A 1 110 ? -15.390 -0.951 20.238 1.00 97.25 110 ALA A C 1
ATOM 872 O O . ALA A 1 110 ? -16.188 -1.874 20.092 1.00 97.25 110 ALA A O 1
ATOM 873 N N . ASN A 1 111 ? -15.313 -0.240 21.371 1.00 96.56 111 ASN A N 1
ATOM 874 C CA . ASN A 1 111 ? -16.109 -0.498 22.577 1.00 96.56 111 ASN A CA 1
ATOM 875 C C . ASN A 1 111 ? -16.060 -1.982 23.002 1.00 96.56 111 ASN A C 1
ATOM 877 O O . ASN A 1 111 ? -17.090 -2.625 23.202 1.00 96.56 111 ASN A O 1
ATOM 881 N N . GLY A 1 112 ? -14.851 -2.552 23.032 1.00 96.88 112 GLY A N 1
ATOM 882 C CA . GLY A 1 112 ? -14.606 -3.948 23.413 1.00 96.88 112 GLY A CA 1
ATOM 883 C C . GLY A 1 112 ? -15.022 -5.008 22.385 1.00 96.88 112 GLY A C 1
ATOM 884 O O . GLY A 1 112 ? -14.923 -6.192 22.684 1.00 96.88 112 GLY A O 1
ATOM 885 N N . ARG A 1 113 ? -15.482 -4.620 21.186 1.00 98.06 113 ARG A N 1
ATOM 886 C CA . ARG A 1 113 ? -15.902 -5.568 20.133 1.00 98.06 113 ARG A CA 1
ATOM 887 C C . ARG A 1 113 ? -14.739 -6.188 19.360 1.00 98.06 113 ARG A C 1
ATOM 889 O O . ARG A 1 113 ? -14.937 -7.209 18.723 1.00 98.06 113 ARG A O 1
ATOM 896 N N . PHE A 1 114 ? -13.569 -5.554 19.389 1.00 98.38 114 PHE A N 1
ATOM 897 C CA . PHE A 1 114 ? -12.324 -6.063 18.821 1.00 98.38 114 PHE A CA 1
ATOM 898 C C . PHE A 1 114 ? -11.129 -5.355 19.452 1.00 98.38 114 PHE A C 1
ATOM 900 O O . PHE A 1 114 ? -11.258 -4.263 20.011 1.00 98.38 114 PHE A O 1
ATOM 907 N N . GLU A 1 115 ? -9.961 -5.971 19.332 1.00 98.44 115 GLU A N 1
ATOM 908 C CA . GLU A 1 115 ? -8.691 -5.412 19.792 1.00 98.44 115 GLU A CA 1
ATOM 909 C C . GLU A 1 115 ? -7.997 -4.577 18.710 1.00 98.44 115 GLU A C 1
ATOM 911 O O . GLU A 1 115 ? -8.274 -4.716 17.515 1.00 98.44 115 GLU A O 1
ATOM 916 N N . VAL A 1 116 ? -7.056 -3.721 19.115 1.00 98.44 116 VAL A N 1
ATOM 917 C CA . VAL A 1 116 ? -6.319 -2.845 18.203 1.00 98.44 116 VAL A CA 1
ATOM 918 C C . VAL A 1 116 ? -4.817 -2.934 18.469 1.00 98.44 116 VAL A C 1
ATOM 920 O O . VAL A 1 116 ? -4.367 -2.802 19.599 1.00 98.44 116 VAL A O 1
ATOM 923 N N . THR A 1 117 ? -4.022 -3.086 17.409 1.00 98.50 117 THR A N 1
ATOM 924 C CA . THR A 1 117 ? -2.565 -2.899 17.449 1.00 98.50 117 THR A CA 1
ATOM 925 C C . THR A 1 117 ? -2.159 -1.767 16.518 1.00 98.50 117 THR A C 1
ATOM 927 O O . THR A 1 117 ? -2.451 -1.773 15.316 1.00 98.50 117 THR A O 1
ATOM 930 N N . ILE A 1 118 ? -1.415 -0.809 17.066 1.00 98.25 118 ILE A N 1
ATOM 931 C CA . ILE A 1 118 ? -0.830 0.295 16.310 1.00 98.25 118 ILE A CA 1
ATOM 932 C C . ILE A 1 118 ? 0.624 -0.043 15.987 1.00 98.25 118 ILE A C 1
ATOM 934 O O . ILE A 1 118 ? 1.418 -0.336 16.874 1.00 98.25 118 ILE A O 1
ATOM 938 N N . VAL A 1 119 ? 0.981 0.009 14.705 1.00 97.69 119 VAL A N 1
ATOM 939 C CA . VAL A 1 119 ? 2.362 -0.188 14.251 1.00 97.69 119 VAL A CA 1
ATOM 940 C C . VAL A 1 119 ? 3.034 1.163 14.034 1.00 97.69 119 VAL A C 1
ATOM 942 O O . VAL A 1 119 ? 2.565 1.983 13.239 1.00 97.69 119 VAL A O 1
ATOM 945 N N . ASP A 1 120 ? 4.167 1.364 14.703 1.00 94.75 120 ASP A N 1
ATOM 946 C CA . ASP A 1 120 ? 4.974 2.575 14.582 1.00 94.75 120 ASP A CA 1
ATOM 947 C C . ASP A 1 120 ? 5.580 2.771 13.187 1.00 94.75 120 ASP A C 1
ATOM 949 O O . ASP A 1 120 ? 5.741 1.836 12.387 1.00 94.75 120 ASP A O 1
ATOM 953 N N . LYS A 1 121 ? 5.960 4.026 12.907 1.00 92.44 121 LYS A N 1
ATOM 954 C CA . LYS A 1 121 ? 6.660 4.395 11.672 1.00 92.44 121 LYS A CA 1
ATOM 955 C C . LYS A 1 121 ? 7.909 3.537 11.481 1.00 92.44 121 LYS A C 1
ATOM 957 O O . LYS A 1 121 ? 8.689 3.339 12.405 1.00 92.44 121 LYS A O 1
ATOM 962 N N . GLN A 1 122 ? 8.121 3.097 10.248 1.00 90.94 122 GLN A N 1
ATOM 963 C CA . GLN A 1 122 ? 9.333 2.391 9.846 1.00 90.94 122 GLN A CA 1
ATOM 964 C C . GLN A 1 122 ? 10.272 3.351 9.116 1.00 90.94 122 GLN A C 1
ATOM 966 O O . GLN A 1 122 ? 9.813 4.253 8.401 1.00 90.94 122 GLN A O 1
ATOM 971 N N . THR A 1 123 ? 11.576 3.155 9.287 1.00 90.06 123 THR A N 1
ATOM 972 C CA . THR A 1 123 ? 12.614 3.959 8.638 1.00 90.06 123 THR A CA 1
ATOM 973 C C . THR A 1 123 ? 13.682 3.082 7.987 1.00 90.06 123 THR A C 1
ATOM 975 O O . THR A 1 123 ? 13.970 1.986 8.463 1.00 90.06 123 THR A O 1
ATOM 978 N N . VAL A 1 124 ? 14.281 3.575 6.902 1.00 86.69 124 VAL A N 1
ATOM 979 C CA . VAL A 1 124 ? 15.497 3.020 6.280 1.00 86.69 124 VAL A CA 1
ATOM 980 C C . VAL A 1 124 ? 16.478 4.168 6.120 1.00 86.69 124 VAL A C 1
ATOM 982 O O . VAL A 1 124 ? 16.088 5.219 5.632 1.00 86.69 124 VAL A O 1
ATOM 985 N N . ALA A 1 125 ? 17.723 4.003 6.576 1.00 78.81 125 ALA A N 1
ATOM 986 C CA . ALA A 1 125 ? 18.750 5.053 6.517 1.00 78.81 125 ALA A CA 1
ATOM 987 C C . ALA A 1 125 ? 18.294 6.429 7.071 1.00 78.81 125 ALA A C 1
ATOM 989 O O . ALA A 1 125 ? 18.793 7.469 6.660 1.00 78.81 125 ALA A O 1
ATOM 990 N N . SER A 1 126 ? 17.390 6.422 8.062 1.00 79.31 126 SER A N 1
ATOM 991 C CA . SER A 1 126 ? 16.715 7.590 8.674 1.00 79.31 126 SER A CA 1
ATOM 992 C C . SER A 1 126 ? 15.523 8.171 7.904 1.00 79.31 126 SER A C 1
ATOM 994 O O . SER A 1 126 ? 14.760 8.946 8.484 1.00 79.31 126 SER A O 1
ATOM 996 N N . ASP A 1 127 ? 15.276 7.744 6.668 1.00 82.31 127 ASP A N 1
ATOM 997 C CA . ASP A 1 127 ? 14.107 8.163 5.899 1.00 82.31 127 ASP A CA 1
ATOM 998 C C . ASP A 1 127 ? 12.859 7.373 6.281 1.00 82.31 127 ASP A C 1
ATOM 1000 O O . ASP A 1 127 ? 12.878 6.148 6.419 1.00 82.31 127 ASP A O 1
ATOM 1004 N N . LYS A 1 128 ? 11.728 8.075 6.429 1.00 89.81 128 LYS A N 1
ATOM 1005 C CA . LYS A 1 128 ? 10.423 7.437 6.650 1.00 89.81 128 LYS A CA 1
ATOM 1006 C C . LYS A 1 128 ? 10.049 6.610 5.420 1.00 89.81 128 LYS A C 1
ATOM 1008 O O . LYS A 1 128 ? 9.899 7.158 4.325 1.00 89.81 128 LYS A O 1
ATOM 1013 N N . ILE A 1 129 ? 9.756 5.327 5.622 1.00 94.06 129 ILE A N 1
ATOM 1014 C CA . ILE A 1 129 ? 9.142 4.499 4.583 1.00 94.06 129 ILE A CA 1
ATOM 1015 C C . ILE A 1 129 ? 7.700 4.977 4.385 1.00 94.06 129 ILE A C 1
ATOM 1017 O O . ILE A 1 129 ? 6.857 4.858 5.276 1.00 94.06 129 ILE A O 1
ATOM 1021 N N . SER A 1 130 ? 7.408 5.564 3.224 1.00 94.56 130 SER A N 1
ATOM 1022 C CA . SER A 1 130 ? 6.065 6.033 2.878 1.00 94.56 130 SER A CA 1
ATOM 1023 C C . SER A 1 130 ? 5.832 6.005 1.373 1.00 94.56 130 SER A C 1
ATOM 1025 O O . SER A 1 130 ? 6.763 6.168 0.586 1.00 94.56 130 SER A O 1
ATOM 1027 N N . SER A 1 131 ? 4.566 5.868 0.964 1.00 94.31 131 SER A N 1
ATOM 1028 C CA . SER A 1 131 ? 4.201 5.959 -0.456 1.00 94.31 131 SER A CA 1
ATOM 1029 C C . SER A 1 131 ? 4.618 7.295 -1.073 1.00 94.31 131 SER A C 1
ATOM 1031 O O . SER A 1 131 ? 5.005 7.317 -2.232 1.00 94.31 131 SER A O 1
ATOM 1033 N N . THR A 1 132 ? 4.581 8.398 -0.320 1.00 93.31 132 THR A N 1
ATOM 1034 C CA . THR A 1 132 ? 5.017 9.717 -0.804 1.00 93.31 132 THR A CA 1
ATOM 1035 C C . THR A 1 132 ? 6.502 9.728 -1.161 1.00 93.31 132 THR A C 1
ATOM 1037 O O . THR A 1 132 ? 6.846 10.136 -2.267 1.00 93.31 132 THR A O 1
ATOM 1040 N N . ASN A 1 133 ? 7.366 9.221 -0.276 1.00 95.56 133 ASN A N 1
ATOM 1041 C CA . ASN A 1 133 ? 8.814 9.189 -0.514 1.00 95.56 133 ASN A CA 1
ATOM 1042 C C . ASN A 1 133 ? 9.184 8.224 -1.646 1.00 95.56 133 ASN A C 1
ATOM 1044 O O . ASN A 1 133 ? 9.962 8.584 -2.520 1.00 95.56 133 ASN A O 1
ATOM 1048 N N . ILE A 1 134 ? 8.552 7.046 -1.697 1.00 97.38 134 ILE A N 1
ATOM 1049 C CA . ILE A 1 134 ? 8.769 6.084 -2.789 1.00 97.38 134 ILE A CA 1
ATOM 1050 C C . ILE A 1 134 ? 8.372 6.701 -4.136 1.00 97.38 134 ILE A C 1
ATOM 1052 O O . ILE A 1 134 ? 9.107 6.598 -5.114 1.00 97.38 134 ILE A O 1
ATOM 1056 N N . ARG A 1 135 ? 7.212 7.371 -4.195 1.00 96.38 135 ARG A N 1
ATOM 1057 C CA . ARG A 1 135 ? 6.747 8.050 -5.413 1.00 96.38 135 ARG A CA 1
ATOM 1058 C C . ARG A 1 135 ? 7.721 9.137 -5.848 1.00 96.38 135 ARG A C 1
ATOM 1060 O O . ARG A 1 135 ? 8.052 9.166 -7.026 1.00 96.38 135 ARG A O 1
ATOM 1067 N N . ARG A 1 136 ? 8.184 9.976 -4.912 1.00 96.50 136 ARG A N 1
ATOM 1068 C CA . ARG A 1 136 ? 9.199 11.009 -5.165 1.00 96.50 136 ARG A CA 1
ATOM 1069 C C . ARG A 1 136 ? 10.441 10.390 -5.805 1.00 96.50 136 ARG A C 1
ATOM 1071 O O . ARG A 1 136 ? 10.768 10.769 -6.925 1.00 96.50 136 ARG A O 1
ATOM 1078 N N . ALA A 1 137 ? 11.047 9.404 -5.144 1.00 97.06 137 ALA A N 1
ATOM 1079 C CA . ALA A 1 137 ? 12.262 8.741 -5.612 1.00 97.06 137 ALA A CA 1
ATOM 1080 C C . ALA A 1 137 ? 12.096 8.183 -7.039 1.00 97.06 137 ALA A C 1
ATOM 1082 O O . ALA A 1 137 ? 12.896 8.478 -7.924 1.00 97.06 137 ALA A O 1
ATOM 1083 N N . ILE A 1 138 ? 10.984 7.491 -7.321 1.00 97.31 138 ILE A N 1
ATOM 1084 C CA . ILE A 1 138 ? 10.674 6.986 -8.673 1.00 97.31 138 ILE A CA 1
ATOM 1085 C C . ILE A 1 138 ? 10.573 8.128 -9.695 1.00 97.31 138 ILE A C 1
ATOM 1087 O O . ILE A 1 138 ? 11.154 8.043 -10.779 1.00 97.31 138 ILE A O 1
ATOM 1091 N N . THR A 1 139 ? 9.847 9.202 -9.372 1.00 96.12 139 THR A N 1
ATOM 1092 C CA . THR A 1 139 ? 9.655 10.338 -10.291 1.00 96.12 139 THR A CA 1
ATOM 1093 C C . THR A 1 139 ? 10.910 11.183 -10.494 1.00 96.12 139 THR A C 1
ATOM 1095 O O . THR A 1 139 ? 11.038 11.843 -11.523 1.00 96.12 139 THR A O 1
ATOM 1098 N N . GLU A 1 140 ? 11.842 11.156 -9.544 1.00 96.75 140 GLU A N 1
ATOM 1099 C CA . GLU A 1 140 ? 13.125 11.860 -9.621 1.00 96.75 140 GLU A CA 1
ATOM 1100 C C . GLU A 1 140 ? 14.215 11.018 -10.301 1.00 96.75 140 GLU A C 1
ATOM 1102 O O . GLU A 1 140 ? 15.207 11.577 -10.774 1.00 96.75 140 GLU A O 1
ATOM 1107 N N . GLY A 1 141 ? 13.961 9.718 -10.489 1.00 95.75 141 GLY A N 1
ATOM 1108 C CA . GLY A 1 141 ? 14.861 8.766 -11.143 1.00 95.75 141 GLY A CA 1
ATOM 1109 C C . GLY A 1 141 ? 15.755 7.987 -10.176 1.00 95.75 141 GLY A C 1
ATOM 1110 O O . GLY A 1 141 ? 16.544 7.167 -10.636 1.00 95.75 141 GLY A O 1
ATOM 1111 N N . GLU A 1 142 ? 15.590 8.192 -8.870 1.00 96.19 142 GLU A N 1
ATOM 1112 C CA . GLU A 1 142 ? 16.362 7.585 -7.781 1.00 96.19 142 GLU A CA 1
ATOM 1113 C C . GLU A 1 142 ? 15.828 6.176 -7.453 1.00 96.19 142 GLU A C 1
ATOM 1115 O O . GLU A 1 142 ? 15.215 5.921 -6.410 1.00 96.19 142 GLU A O 1
ATOM 1120 N N . LEU A 1 143 ? 15.982 5.237 -8.394 1.00 96.00 143 LEU A N 1
ATOM 1121 C CA . LEU A 1 143 ? 15.409 3.893 -8.264 1.00 96.00 143 LEU A CA 1
ATOM 1122 C C . LEU A 1 143 ? 16.068 3.062 -7.161 1.00 96.00 143 LEU A C 1
ATOM 1124 O O . LEU A 1 143 ? 15.394 2.231 -6.556 1.00 96.00 143 LEU A O 1
ATOM 1128 N N . GLU A 1 144 ? 17.346 3.273 -6.862 1.00 95.00 144 GLU A N 1
ATOM 1129 C CA . GLU A 1 144 ? 18.024 2.620 -5.744 1.00 95.00 144 GLU A CA 1
ATOM 1130 C C . GLU A 1 144 ? 17.358 2.973 -4.408 1.00 95.00 144 GLU A C 1
ATOM 1132 O O . GLU A 1 144 ? 17.038 2.068 -3.634 1.00 95.00 144 GLU A O 1
ATOM 1137 N N . GLU A 1 145 ? 17.073 4.258 -4.167 1.00 95.50 145 GLU A N 1
ATOM 1138 C CA . GLU A 1 145 ? 16.337 4.722 -2.982 1.00 95.50 145 GLU A CA 1
ATOM 1139 C C . GLU A 1 145 ? 14.929 4.116 -2.956 1.00 95.50 145 GLU A C 1
ATOM 1141 O O . GLU A 1 145 ? 14.513 3.524 -1.956 1.00 95.50 145 GLU A O 1
ATOM 1146 N N . ALA A 1 146 ? 14.203 4.187 -4.078 1.00 96.81 146 ALA A N 1
ATOM 1147 C CA . ALA A 1 146 ? 12.861 3.620 -4.175 1.00 96.81 146 ALA A CA 1
ATOM 1148 C C . ALA A 1 146 ? 12.842 2.120 -3.834 1.00 96.81 146 ALA A C 1
ATOM 1150 O O . ALA A 1 146 ? 11.975 1.666 -3.086 1.00 96.81 146 ALA A O 1
ATOM 1151 N N . ASN A 1 147 ? 13.813 1.359 -4.342 1.00 95.94 147 ASN A N 1
ATOM 1152 C CA . ASN A 1 147 ? 13.929 -0.080 -4.118 1.00 95.94 147 ASN A CA 1
ATOM 1153 C C . ASN A 1 147 ? 14.265 -0.410 -2.660 1.00 95.94 147 ASN A C 1
ATOM 1155 O O . ASN A 1 147 ? 13.726 -1.374 -2.116 1.00 95.94 147 ASN A O 1
ATOM 1159 N N . GLN A 1 148 ? 15.117 0.391 -2.013 1.00 95.56 148 GLN A N 1
ATOM 1160 C CA . GLN A 1 148 ? 15.410 0.246 -0.585 1.00 95.56 148 GLN A CA 1
ATOM 1161 C C . GLN A 1 148 ? 14.160 0.483 0.267 1.00 95.56 148 GLN A C 1
ATOM 1163 O O . GLN A 1 148 ? 13.866 -0.311 1.159 1.00 95.56 148 GLN A O 1
ATOM 1168 N N . LEU A 1 149 ? 13.388 1.529 -0.041 1.00 95.94 149 LEU A N 1
ATOM 1169 C CA . LEU A 1 149 ? 12.145 1.841 0.668 1.00 95.94 149 LEU A CA 1
ATOM 1170 C C . LEU A 1 149 ? 11.041 0.798 0.417 1.00 95.94 149 LEU A C 1
ATOM 1172 O O . LEU A 1 149 ? 10.274 0.488 1.327 1.00 95.94 149 LEU A O 1
ATOM 1176 N N . LEU A 1 150 ? 10.945 0.255 -0.801 1.00 95.19 150 LEU A N 1
ATOM 1177 C CA . LEU A 1 150 ? 9.999 -0.813 -1.151 1.00 95.19 150 LEU A CA 1
ATOM 1178 C C . LEU A 1 150 ? 10.385 -2.166 -0.538 1.00 95.19 150 LEU A C 1
ATOM 1180 O O . LEU A 1 150 ? 9.510 -2.985 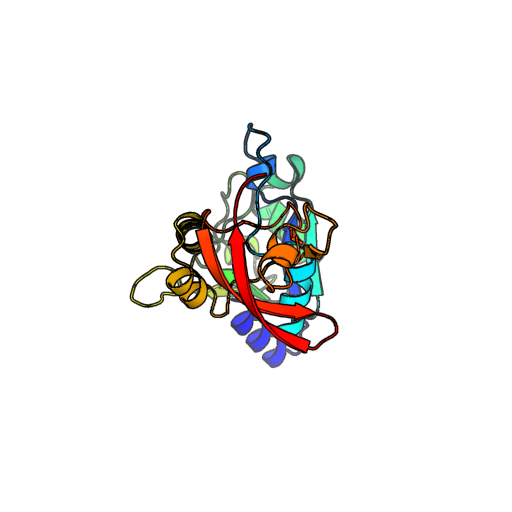-0.254 1.00 95.19 150 LEU A O 1
ATOM 1184 N N . GLY A 1 151 ? 11.685 -2.413 -0.367 1.00 93.88 151 GLY A N 1
ATOM 1185 C CA . GLY A 1 151 ? 12.239 -3.725 -0.036 1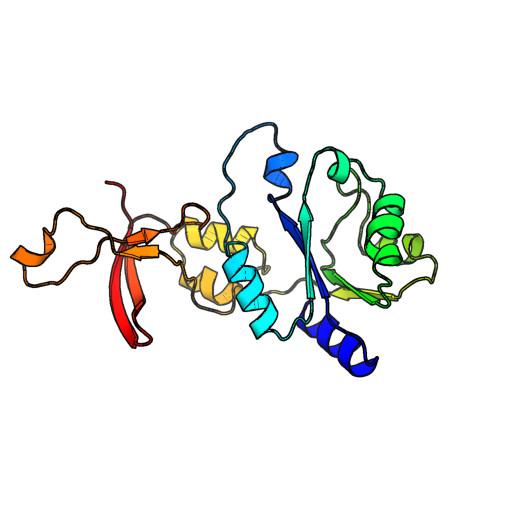.00 93.88 151 GLY A CA 1
ATOM 1186 C C . GLY A 1 151 ? 12.305 -4.687 -1.230 1.00 93.88 151 GLY A C 1
ATOM 1187 O O . GLY A 1 151 ? 12.565 -5.873 -1.040 1.00 93.88 151 GLY A O 1
ATOM 1188 N N . TYR A 1 152 ? 12.050 -4.206 -2.451 1.00 93.81 152 TYR A N 1
ATOM 1189 C CA . TYR A 1 152 ? 12.138 -4.976 -3.694 1.00 93.81 152 TYR A CA 1
ATOM 1190 C C . TYR A 1 152 ? 12.333 -4.054 -4.912 1.00 93.81 152 TYR A C 1
ATOM 1192 O O . TYR A 1 152 ? 11.995 -2.872 -4.837 1.00 93.81 152 TYR A O 1
ATOM 1200 N N . PRO A 1 153 ? 12.833 -4.577 -6.051 1.00 95.62 153 PRO A N 1
ATOM 1201 C CA . PRO A 1 153 ? 12.952 -3.804 -7.283 1.00 95.62 153 PRO A CA 1
ATOM 1202 C C . PRO A 1 153 ? 11.597 -3.322 -7.812 1.00 95.62 153 PRO A C 1
ATOM 1204 O O . PRO A 1 153 ? 10.689 -4.129 -8.048 1.00 95.62 153 PRO A O 1
ATOM 1207 N N . TYR A 1 154 ? 11.467 -2.018 -8.049 1.00 97.06 154 TYR A N 1
ATOM 1208 C CA . TYR A 1 154 ? 10.291 -1.441 -8.683 1.00 97.06 154 TYR A CA 1
ATOM 1209 C C . TYR A 1 154 ? 10.052 -2.092 -10.050 1.00 97.06 154 TYR A C 1
ATOM 1211 O O . TYR A 1 154 ? 10.956 -2.187 -10.878 1.00 97.06 154 TYR A O 1
ATOM 1219 N N . THR A 1 155 ? 8.834 -2.585 -10.265 1.00 94.81 155 THR A N 1
ATOM 1220 C CA . THR A 1 155 ? 8.485 -3.430 -11.410 1.00 94.81 155 THR A CA 1
ATOM 1221 C C . THR A 1 155 ? 7.206 -2.911 -12.048 1.00 94.81 155 THR A C 1
ATOM 1223 O O . THR A 1 155 ? 6.258 -2.566 -11.347 1.00 94.81 155 THR A O 1
ATOM 1226 N N . THR A 1 156 ? 7.175 -2.884 -13.379 1.00 95.19 156 THR A N 1
ATOM 1227 C CA . THR A 1 156 ? 5.978 -2.569 -14.168 1.00 95.19 156 THR A CA 1
ATOM 1228 C C . THR A 1 156 ? 5.659 -3.731 -15.104 1.00 95.19 156 THR A C 1
ATOM 1230 O O . THR A 1 156 ? 6.562 -4.465 -15.516 1.00 95.19 156 THR A O 1
ATOM 1233 N N . LYS A 1 157 ? 4.377 -3.909 -15.435 1.00 93.56 157 LYS A N 1
ATOM 1234 C CA . LYS A 1 157 ? 3.913 -4.885 -16.428 1.00 93.56 157 LYS A CA 1
ATOM 12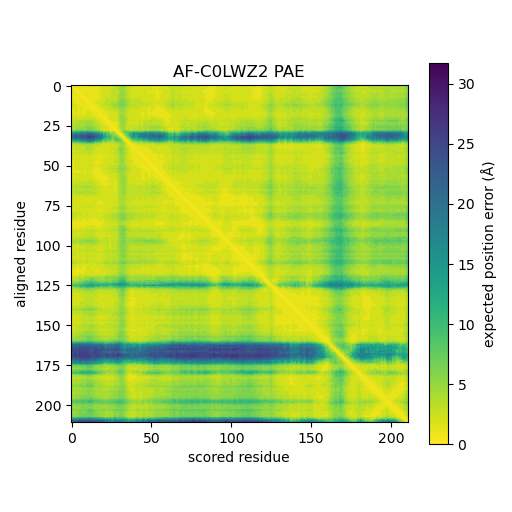35 C C . LYS A 1 157 ? 3.429 -4.159 -17.682 1.00 93.56 157 LYS A C 1
ATOM 1237 O O . LYS A 1 157 ? 2.831 -3.082 -17.614 1.00 93.56 157 LYS A O 1
ATOM 1242 N N . GLY A 1 158 ? 3.675 -4.767 -18.834 1.00 92.62 158 GLY A N 1
ATOM 1243 C CA . GLY A 1 158 ? 3.260 -4.229 -20.120 1.00 92.62 158 GLY A CA 1
ATOM 1244 C C . GLY A 1 158 ? 3.239 -5.292 -21.204 1.00 92.62 158 GLY A C 1
ATOM 1245 O O . GLY A 1 158 ? 3.745 -6.398 -21.023 1.00 92.62 158 GLY A O 1
ATOM 1246 N N . THR A 1 159 ? 2.647 -4.940 -22.339 1.00 92.38 159 THR A N 1
ATOM 1247 C CA . THR A 1 159 ? 2.554 -5.819 -23.509 1.00 92.38 159 THR A CA 1
ATOM 1248 C C . THR A 1 159 ? 3.562 -5.385 -24.563 1.00 92.38 159 THR A C 1
ATOM 1250 O O . THR A 1 159 ? 3.714 -4.191 -24.828 1.00 92.38 159 THR A O 1
ATOM 1253 N N . VAL A 1 160 ? 4.245 -6.347 -25.186 1.00 90.69 160 VAL A N 1
ATOM 1254 C CA . VAL A 1 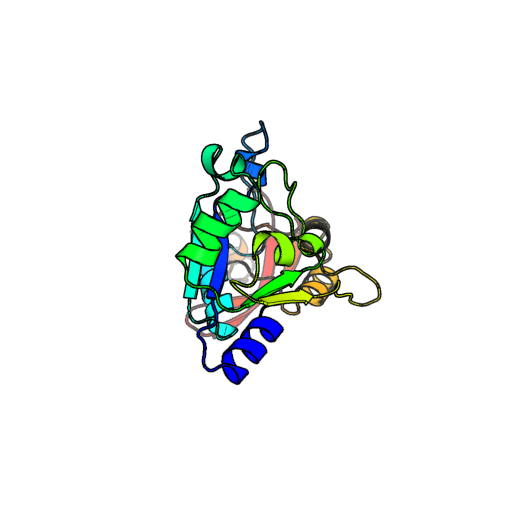160 ? 5.100 -6.064 -26.343 1.00 90.69 160 VAL A CA 1
ATOM 1255 C C . VAL A 1 160 ? 4.214 -5.661 -27.518 1.00 90.69 160 VAL A C 1
ATOM 1257 O O . VAL A 1 160 ? 3.361 -6.431 -27.956 1.00 90.69 160 VAL A O 1
ATOM 1260 N N . ILE A 1 161 ? 4.438 -4.464 -28.047 1.00 89.62 161 ILE A N 1
ATOM 1261 C CA . ILE A 1 161 ? 3.712 -3.919 -29.191 1.00 89.62 161 ILE A CA 1
ATOM 1262 C C . ILE A 1 161 ? 4.637 -3.709 -30.388 1.00 89.62 161 ILE A C 1
ATOM 1264 O O . ILE A 1 161 ? 5.867 -3.638 -30.283 1.00 89.62 161 ILE A O 1
ATOM 1268 N N . HIS A 1 162 ? 4.023 -3.597 -31.563 1.00 81.50 162 HIS A N 1
ATOM 1269 C CA . HIS A 1 162 ? 4.728 -3.159 -32.756 1.00 81.50 162 HIS A CA 1
ATOM 1270 C C . HIS A 1 162 ? 5.109 -1.682 -32.607 1.00 81.50 162 HIS A C 1
ATOM 1272 O O . HIS A 1 162 ? 4.276 -0.855 -32.257 1.00 81.50 162 HIS A O 1
ATOM 1278 N N . GLY A 1 163 ? 6.365 -1.361 -32.899 1.00 75.56 163 GLY A N 1
ATOM 1279 C CA . GLY A 1 163 ? 6.825 0.019 -33.063 1.00 75.56 163 GLY A CA 1
ATOM 1280 C C . GLY A 1 163 ? 7.802 0.105 -34.228 1.00 75.56 163 GLY A C 1
ATOM 1281 O O . GLY A 1 163 ? 7.887 -0.827 -35.029 1.00 75.56 163 GLY A O 1
ATOM 1282 N N . ASP A 1 164 ? 8.583 1.178 -34.295 1.00 68.88 164 ASP A N 1
ATOM 1283 C CA . ASP A 1 164 ? 9.319 1.575 -35.506 1.00 68.88 164 ASP A CA 1
ATOM 1284 C C . ASP A 1 164 ? 10.461 0.635 -35.939 1.00 68.88 164 ASP A C 1
ATOM 1286 O O . ASP A 1 164 ? 11.121 0.888 -36.943 1.00 68.88 164 ASP A O 1
ATOM 1290 N N . LYS A 1 165 ? 10.738 -0.441 -35.184 1.00 66.56 165 LYS A N 1
ATOM 1291 C CA . LYS A 1 165 ? 11.777 -1.460 -35.465 1.00 66.56 165 LYS A CA 1
ATOM 1292 C C . LYS A 1 165 ? 13.187 -0.889 -35.737 1.00 66.56 165 LYS A C 1
ATOM 1294 O O . LYS A 1 165 ? 14.047 -1.629 -36.209 1.00 66.56 165 LYS A O 1
ATOM 1299 N N . ARG A 1 166 ? 13.463 0.376 -35.378 1.00 62.12 166 ARG A N 1
ATOM 1300 C CA . ARG A 1 166 ? 14.723 1.089 -35.684 1.00 62.12 166 ARG A CA 1
ATOM 1301 C C . ARG A 1 166 ? 15.970 0.406 -35.112 1.00 62.12 166 ARG A C 1
ATOM 1303 O O . ARG A 1 166 ? 17.016 0.466 -35.732 1.00 62.12 166 ARG A O 1
ATOM 1310 N N . GLY A 1 167 ? 15.876 -0.304 -33.984 1.00 60.31 167 GLY A N 1
ATOM 1311 C CA . GLY A 1 167 ? 17.022 -1.024 -33.401 1.00 60.31 167 GLY A CA 1
ATOM 1312 C C . GLY A 1 167 ? 17.542 -2.188 -34.256 1.00 60.31 167 GLY A C 1
ATOM 1313 O O . GLY A 1 167 ? 18.717 -2.548 -34.177 1.00 60.31 167 GLY A O 1
ATOM 1314 N N . ARG A 1 168 ? 16.702 -2.740 -35.147 1.00 63.22 168 ARG A N 1
ATOM 1315 C CA . ARG A 1 168 ? 17.095 -3.861 -36.012 1.00 63.22 168 ARG A CA 1
ATOM 1316 C C . ARG A 1 168 ? 18.176 -3.482 -37.025 1.00 63.22 168 ARG A C 1
ATOM 1318 O O . ARG A 1 168 ? 18.897 -4.370 -37.464 1.00 63.22 168 ARG A O 1
ATOM 1325 N N . THR A 1 169 ? 18.328 -2.201 -37.373 1.00 60.06 169 THR A N 1
ATOM 1326 C CA . THR A 1 169 ? 19.378 -1.749 -38.304 1.00 60.06 169 THR A CA 1
ATOM 1327 C C . THR A 1 169 ? 20.766 -1.682 -37.664 1.00 60.06 169 THR A C 1
ATOM 1329 O O . THR A 1 169 ? 21.751 -1.666 -38.394 1.00 60.06 169 THR A O 1
ATOM 1332 N N . ILE A 1 170 ? 20.863 -1.697 -36.328 1.00 62.53 170 ILE A N 1
ATOM 1333 C CA . ILE A 1 170 ? 22.130 -1.654 -35.571 1.00 62.53 170 ILE A CA 1
ATOM 1334 C C . ILE A 1 170 ? 22.451 -2.975 -34.846 1.00 62.53 170 ILE A C 1
ATOM 1336 O O . ILE A 1 170 ? 23.356 -3.019 -34.020 1.00 62.53 170 ILE A O 1
ATOM 1340 N N . GLY A 1 171 ? 21.716 -4.055 -35.140 1.00 62.50 171 GLY A N 1
ATOM 1341 C CA . GLY A 1 171 ? 21.975 -5.396 -34.596 1.00 62.50 171 GLY A CA 1
ATOM 1342 C C . GLY A 1 171 ? 21.424 -5.663 -33.190 1.00 62.50 171 GLY A C 1
ATOM 1343 O O . GLY A 1 171 ? 21.644 -6.748 -32.658 1.00 62.50 171 GLY A O 1
ATOM 1344 N N . PHE A 1 172 ? 20.671 -4.728 -32.599 1.00 65.69 172 PHE A N 1
ATOM 1345 C CA . PHE A 1 172 ? 20.071 -4.902 -31.274 1.00 65.69 172 PHE A CA 1
ATOM 1346 C C . PHE A 1 172 ? 18.559 -5.157 -31.385 1.00 65.69 172 PHE A C 1
ATOM 1348 O O . PHE A 1 172 ? 17.820 -4.281 -31.850 1.00 65.69 172 PHE A O 1
ATOM 1355 N N . PRO A 1 173 ? 18.054 -6.336 -30.973 1.00 69.94 173 PRO A N 1
ATOM 1356 C CA . PRO A 1 173 ? 16.619 -6.584 -30.942 1.00 69.94 173 PRO A CA 1
ATOM 1357 C C . PRO A 1 173 ? 15.957 -5.641 -29.931 1.00 69.94 173 PRO A C 1
ATOM 1359 O O . PRO A 1 173 ? 16.281 -5.660 -28.747 1.00 69.94 173 PRO A O 1
ATOM 1362 N N . THR A 1 174 ? 15.023 -4.812 -30.399 1.00 78.00 174 THR A N 1
ATOM 1363 C CA . THR A 1 174 ? 14.244 -3.909 -29.545 1.00 78.00 174 THR A CA 1
ATOM 1364 C C . THR A 1 174 ? 12.803 -4.387 -29.410 1.00 78.00 174 THR A C 1
ATOM 1366 O O . THR A 1 174 ? 12.189 -4.847 -30.377 1.00 78.00 174 THR A O 1
ATOM 1369 N N . ALA A 1 175 ? 12.257 -4.249 -28.203 1.00 84.81 175 ALA A N 1
ATOM 1370 C CA . ALA A 1 175 ? 10.846 -4.445 -27.904 1.00 84.81 175 ALA A CA 1
ATOM 1371 C C . ALA A 1 175 ? 10.250 -3.106 -27.462 1.00 84.81 175 ALA A C 1
ATOM 1373 O O . ALA A 1 175 ? 10.801 -2.447 -26.583 1.00 84.81 175 ALA A O 1
ATOM 1374 N N . ASN A 1 176 ? 9.134 -2.706 -28.071 1.00 88.00 176 ASN A N 1
ATOM 1375 C CA . ASN A 1 176 ? 8.362 -1.561 -27.597 1.00 88.00 176 ASN A CA 1
ATOM 1376 C C . ASN A 1 176 ? 7.324 -2.091 -26.615 1.00 88.00 176 ASN A C 1
ATOM 1378 O O . ASN A 1 176 ? 6.611 -3.039 -26.946 1.00 88.00 176 ASN A O 1
ATOM 1382 N N . ILE A 1 177 ? 7.265 -1.521 -25.416 1.00 91.12 177 ILE A N 1
ATOM 1383 C CA . ILE A 1 177 ? 6.398 -2.007 -24.342 1.00 91.12 177 ILE A CA 1
ATOM 1384 C C . ILE A 1 177 ? 5.295 -0.984 -24.098 1.00 91.12 177 ILE A C 1
ATOM 1386 O O . ILE A 1 177 ? 5.574 0.149 -23.714 1.00 91.12 177 ILE A O 1
ATOM 1390 N N . LEU A 1 178 ? 4.044 -1.395 -24.292 1.00 91.00 178 LEU A N 1
ATOM 1391 C CA . LEU A 1 178 ? 2.888 -0.646 -23.817 1.00 91.00 178 LEU A CA 1
ATOM 1392 C C . LEU A 1 178 ? 2.662 -1.006 -22.349 1.00 91.00 178 LEU A C 1
ATOM 1394 O O . LEU A 1 178 ? 2.155 -2.088 -22.041 1.00 91.00 178 LEU A O 1
ATOM 1398 N N . VAL A 1 179 ? 3.099 -0.127 -21.451 1.00 90.75 179 VAL A N 1
ATOM 1399 C CA . VAL A 1 179 ? 2.911 -0.282 -20.002 1.00 90.75 179 VAL A CA 1
ATOM 1400 C C . VAL A 1 179 ? 1.462 0.039 -19.644 1.00 90.75 179 VAL A C 1
ATOM 1402 O O . VAL A 1 179 ? 0.871 0.945 -20.229 1.00 90.75 179 VAL A O 1
ATOM 1405 N N . ASN A 1 180 ? 0.889 -0.692 -18.683 1.00 86.50 180 ASN A N 1
ATOM 1406 C CA . ASN A 1 180 ? -0.430 -0.351 -18.147 1.00 86.50 180 ASN A CA 1
ATOM 1407 C C . ASN A 1 180 ? -0.410 1.097 -17.613 1.00 86.50 180 ASN A C 1
ATOM 1409 O O . ASN A 1 180 ? 0.465 1.470 -16.826 1.00 86.50 180 ASN A O 1
ATOM 1413 N N . GLU A 1 181 ? -1.377 1.907 -18.046 1.00 86.25 181 GLU A N 1
ATOM 1414 C CA . GLU A 1 181 ? -1.462 3.324 -17.697 1.00 86.25 181 GLU A CA 1
ATOM 1415 C C . GLU A 1 181 ? -1.576 3.573 -16.193 1.00 86.25 181 GLU A C 1
ATOM 1417 O O . GLU A 1 181 ? -1.259 4.671 -15.743 1.00 86.25 181 GLU A O 1
ATOM 1422 N N . ASP A 1 182 ? -1.996 2.592 -15.403 1.00 90.50 182 ASP A N 1
ATOM 1423 C CA . ASP A 1 182 ? -2.119 2.745 -13.960 1.00 90.50 182 ASP A CA 1
ATOM 1424 C C . ASP A 1 182 ? -0.769 2.844 -13.253 1.00 90.50 182 ASP A C 1
ATOM 1426 O O . ASP A 1 182 ? -0.715 3.424 -12.172 1.00 90.50 182 ASP A O 1
ATOM 1430 N N . TYR A 1 183 ? 0.331 2.332 -13.813 1.00 94.62 183 TYR A N 1
ATOM 1431 C CA . TYR A 1 183 ? 1.627 2.401 -13.132 1.00 94.62 183 TYR A CA 1
ATOM 1432 C C . TYR A 1 183 ? 2.174 3.827 -13.051 1.00 94.62 183 TYR A C 1
ATOM 1434 O O . TYR A 1 183 ? 2.055 4.642 -13.968 1.00 94.62 183 TYR A O 1
ATOM 1442 N N . LEU A 1 184 ? 2.879 4.110 -11.956 1.00 95.06 184 LEU A N 1
ATOM 1443 C CA . LEU A 1 184 ? 3.795 5.240 -11.899 1.00 95.06 184 LEU A CA 1
ATOM 1444 C C . LEU A 1 184 ? 5.034 4.920 -12.741 1.00 95.06 184 LEU A C 1
ATOM 1446 O O . LEU A 1 184 ? 5.790 4.007 -12.425 1.00 95.06 184 LEU A O 1
ATOM 1450 N N . ILE A 1 185 ? 5.258 5.666 -13.813 1.00 94.69 185 ILE A N 1
ATOM 1451 C CA . ILE A 1 185 ? 6.453 5.479 -14.637 1.00 94.69 185 ILE A CA 1
ATOM 1452 C C . ILE A 1 185 ? 7.616 6.277 -14.020 1.00 94.69 185 ILE A C 1
ATOM 1454 O O . ILE A 1 185 ? 7.386 7.412 -13.588 1.00 94.69 185 ILE A O 1
ATOM 1458 N N . PRO A 1 186 ? 8.837 5.708 -13.937 1.00 95.56 186 PRO A N 1
ATOM 1459 C CA . PRO A 1 186 ? 10.026 6.448 -13.524 1.00 95.56 186 PRO A CA 1
ATOM 1460 C C . PRO A 1 186 ? 10.299 7.672 -14.401 1.00 95.56 186 PRO A C 1
ATOM 1462 O O . PRO A 1 186 ? 9.714 7.838 -15.475 1.00 95.56 186 PRO A O 1
ATOM 1465 N N . LYS A 1 187 ? 11.227 8.520 -13.952 1.00 96.19 187 LYS A N 1
ATOM 1466 C CA . LYS A 1 187 ? 11.746 9.631 -14.758 1.00 96.19 187 LYS A CA 1
ATOM 1467 C C . LYS A 1 187 ? 12.169 9.158 -16.159 1.00 96.19 187 LYS A C 1
ATOM 1469 O O . LYS A 1 187 ? 12.568 8.015 -16.362 1.00 96.19 187 LYS A O 1
ATOM 1474 N N . LEU A 1 188 ? 12.073 10.044 -17.146 1.00 95.94 188 LEU A N 1
ATOM 1475 C CA . LEU A 1 188 ? 12.567 9.738 -18.489 1.00 95.94 188 LEU A CA 1
ATOM 1476 C C . LEU A 1 188 ? 14.078 9.509 -18.447 1.00 95.94 188 LEU A C 1
ATOM 1478 O O . LEU A 1 188 ? 14.807 10.265 -17.800 1.00 95.94 188 LEU A O 1
ATOM 1482 N N . GLY A 1 189 ? 14.546 8.492 -19.162 1.00 95.06 189 GLY A N 1
ATOM 1483 C CA . GLY A 1 189 ? 15.948 8.103 -19.120 1.00 95.06 189 GLY A CA 1
ATOM 1484 C C . GLY A 1 189 ? 16.209 6.711 -19.675 1.00 95.06 189 GLY A C 1
ATOM 1485 O O . GLY A 1 189 ? 15.322 6.058 -20.229 1.00 95.06 189 GLY A O 1
ATOM 1486 N N . VAL A 1 190 ? 17.457 6.270 -19.530 1.00 94.50 190 VAL A N 1
ATOM 1487 C CA . VAL A 1 190 ? 17.898 4.917 -19.876 1.00 94.50 190 VAL A CA 1
ATOM 1488 C C . VAL A 1 190 ? 18.268 4.188 -18.594 1.00 94.50 190 VAL A C 1
ATOM 1490 O O . VAL A 1 190 ? 19.041 4.699 -17.790 1.00 94.50 190 VAL A O 1
ATOM 1493 N N . TYR A 1 191 ? 17.723 2.989 -18.427 1.00 94.88 191 TYR A N 1
ATOM 1494 C CA . TYR A 1 191 ? 17.842 2.194 -17.214 1.00 94.88 191 TYR A CA 1
ATOM 1495 C C . TYR A 1 191 ? 18.380 0.806 -17.540 1.00 94.88 191 TYR A C 1
ATOM 1497 O O . TYR A 1 191 ? 17.920 0.161 -18.486 1.00 94.88 191 TYR A O 1
ATOM 1505 N N . ALA A 1 192 ? 19.315 0.315 -16.726 1.00 94.81 192 ALA A N 1
ATOM 1506 C CA . ALA A 1 192 ? 19.623 -1.107 -16.691 1.00 94.81 192 ALA A CA 1
ATOM 1507 C C . ALA A 1 192 ? 18.453 -1.839 -16.021 1.00 94.81 192 ALA A C 1
ATOM 1509 O O . ALA A 1 192 ? 18.054 -1.497 -14.910 1.00 94.81 192 ALA A O 1
ATOM 1510 N N . VAL A 1 193 ? 17.888 -2.837 -16.699 1.00 94.94 193 VAL A N 1
ATOM 1511 C CA . VAL A 1 193 ? 16.698 -3.549 -16.225 1.00 94.94 193 VAL A CA 1
ATOM 1512 C C . VAL A 1 193 ? 16.881 -5.057 -16.279 1.00 94.94 193 VAL A C 1
ATOM 1514 O O . VAL A 1 193 ? 17.646 -5.599 -17.080 1.00 94.94 193 VAL A O 1
ATOM 1517 N N . LYS A 1 194 ? 16.107 -5.741 -15.439 1.00 95.19 194 LYS A N 1
ATOM 1518 C CA . LYS A 1 194 ? 15.745 -7.142 -15.637 1.00 95.19 194 LYS A CA 1
ATOM 1519 C C . LYS A 1 194 ? 14.322 -7.174 -16.172 1.00 95.19 194 LYS A C 1
ATOM 1521 O O . LYS A 1 194 ? 13.459 -6.507 -15.609 1.00 95.19 194 LYS A O 1
ATOM 1526 N N . PHE A 1 195 ? 14.068 -7.949 -17.217 1.00 93.69 195 PHE A N 1
ATOM 1527 C CA . PHE A 1 195 ? 12.708 -8.186 -17.700 1.00 93.69 195 PHE A CA 1
ATOM 1528 C C . PHE A 1 195 ? 12.425 -9.680 -17.762 1.00 93.69 195 PHE A C 1
ATOM 1530 O O . PHE A 1 195 ? 13.334 -10.483 -17.984 1.00 93.69 195 PHE A O 1
ATOM 1537 N N . ARG A 1 196 ? 11.162 -10.047 -17.535 1.00 94.62 196 ARG A N 1
ATOM 1538 C CA . ARG A 1 196 ? 10.702 -11.432 -17.582 1.00 94.62 196 ARG A CA 1
ATOM 1539 C C . ARG A 1 196 ? 9.720 -11.618 -18.730 1.00 94.62 196 ARG A C 1
ATOM 1541 O O . ARG A 1 196 ? 8.746 -10.877 -18.819 1.00 94.62 196 ARG A O 1
ATOM 1548 N N . VAL A 1 197 ? 9.960 -12.612 -19.577 1.00 91.75 197 VAL A N 1
ATOM 1549 C CA . VAL A 1 197 ? 9.077 -12.999 -20.686 1.00 91.75 197 VAL A CA 1
ATOM 1550 C C . VAL A 1 197 ? 9.055 -14.520 -20.784 1.00 91.75 197 VAL A C 1
ATOM 1552 O O . VAL A 1 197 ? 10.091 -15.157 -20.649 1.00 91.75 197 VAL A O 1
ATOM 1555 N N . ASN A 1 198 ? 7.873 -15.121 -20.953 1.00 91.19 198 ASN A N 1
ATOM 1556 C CA . ASN A 1 198 ? 7.701 -16.582 -21.026 1.00 91.19 198 ASN A CA 1
ATOM 1557 C C . ASN A 1 198 ? 8.371 -17.361 -19.871 1.00 91.19 198 ASN A C 1
ATOM 1559 O O . ASN A 1 198 ? 8.867 -18.465 -20.062 1.00 91.19 198 ASN A O 1
ATOM 1563 N N . GLY A 1 199 ? 8.404 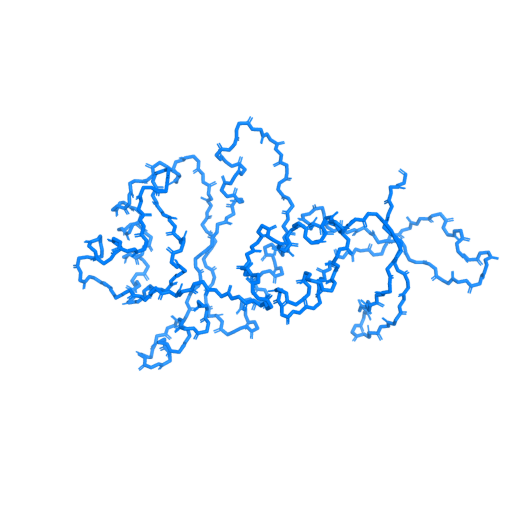-16.778 -18.668 1.00 92.62 199 GLY A N 1
ATOM 1564 C CA . GLY A 1 199 ? 9.041 -17.374 -17.485 1.00 92.62 199 GLY A CA 1
ATOM 1565 C C . GLY A 1 199 ? 10.559 -17.176 -17.392 1.00 92.62 199 GLY A C 1
ATOM 1566 O O . GLY A 1 199 ? 11.123 -17.366 -16.317 1.00 92.62 199 GLY A O 1
ATOM 1567 N N . GLU A 1 200 ? 11.217 -16.709 -18.451 1.00 94.81 200 GLU A N 1
ATOM 1568 C CA . GLU A 1 200 ? 12.659 -16.463 -18.478 1.00 94.81 200 GLU A CA 1
ATOM 1569 C C . GLU A 1 200 ? 12.991 -15.020 -18.108 1.00 94.81 200 GLU A C 1
ATOM 1571 O O . GLU A 1 200 ? 12.248 -14.091 -18.422 1.00 94.81 200 GLU A O 1
ATOM 1576 N N . THR A 1 201 ? 14.107 -14.826 -17.403 1.00 95.44 201 THR A N 1
ATOM 1577 C CA . THR A 1 201 ? 14.583 -13.501 -16.987 1.00 95.44 201 THR A CA 1
ATOM 1578 C C . THR A 1 201 ? 15.817 -13.116 -17.789 1.00 95.44 201 THR A C 1
ATOM 1580 O O . THR A 1 201 ? 16.788 -13.868 -17.832 1.00 95.44 201 THR A O 1
ATOM 1583 N N . HIS A 1 202 ? 15.808 -11.915 -18.357 1.00 93.75 202 HIS A N 1
ATOM 1584 C CA . HIS A 1 202 ? 16.896 -11.386 -19.174 1.00 93.75 202 HIS A CA 1
ATOM 1585 C C . HIS A 1 202 ? 17.374 -10.036 -18.640 1.00 93.75 202 HIS A C 1
ATOM 1587 O O . HIS A 1 202 ? 16.626 -9.307 -17.983 1.00 93.75 202 HIS A O 1
ATOM 1593 N N . LEU A 1 203 ? 18.627 -9.701 -18.944 1.00 95.00 203 LEU A N 1
ATOM 1594 C CA . LEU A 1 203 ? 19.173 -8.362 -18.743 1.00 95.00 203 LEU A CA 1
ATOM 1595 C C . LEU A 1 203 ? 18.898 -7.514 -19.984 1.00 95.00 203 LEU A C 1
ATOM 1597 O O . LEU A 1 203 ? 18.954 -8.013 -21.108 1.00 95.00 203 LEU A O 1
ATOM 1601 N N . GLY A 1 204 ? 18.634 -6.228 -19.788 1.00 92.19 204 GLY A N 1
ATOM 1602 C CA . GLY A 1 204 ? 18.424 -5.306 -20.892 1.00 92.19 204 GLY A CA 1
ATOM 1603 C C . GLY A 1 204 ? 18.642 -3.856 -20.502 1.00 92.19 204 GLY A C 1
ATOM 1604 O O . GLY A 1 204 ? 18.865 -3.524 -19.338 1.00 92.19 204 GLY A O 1
ATOM 1605 N N . MET A 1 205 ? 18.546 -2.992 -21.507 1.00 92.88 205 MET A N 1
ATOM 1606 C CA . MET A 1 205 ? 18.447 -1.550 -21.324 1.00 92.88 205 MET A CA 1
ATOM 1607 C C . MET A 1 205 ? 17.036 -1.112 -21.707 1.00 92.88 205 MET A C 1
ATOM 1609 O O . MET A 1 205 ? 16.586 -1.390 -22.819 1.00 92.88 205 MET A O 1
ATOM 1613 N N . ALA A 1 206 ? 16.342 -0.440 -20.794 1.00 92.44 206 ALA A N 1
ATOM 1614 C CA . ALA A 1 206 ? 15.048 0.173 -21.059 1.00 92.44 206 ALA A CA 1
ATOM 1615 C C . ALA A 1 206 ? 15.236 1.669 -21.299 1.00 92.44 206 ALA A C 1
ATOM 1617 O O . ALA A 1 206 ? 15.863 2.350 -20.491 1.00 92.44 206 ALA A O 1
ATOM 1618 N N . SER A 1 207 ? 14.673 2.182 -22.390 1.00 92.75 207 SER A N 1
ATOM 1619 C CA . SER A 1 207 ? 14.551 3.619 -22.622 1.00 92.75 207 SER A CA 1
ATOM 1620 C C . SER A 1 207 ? 13.115 4.038 -22.331 1.00 92.75 207 SER A C 1
ATOM 1622 O O . SER A 1 207 ? 12.182 3.510 -22.935 1.00 92.75 207 SER A O 1
ATOM 1624 N N . ILE A 1 208 ? 12.947 4.954 -21.380 1.00 92.94 208 ILE A N 1
ATOM 1625 C CA . ILE A 1 208 ? 11.662 5.551 -21.020 1.00 92.94 208 ILE A CA 1
ATOM 1626 C C . ILE A 1 208 ? 11.621 6.944 -21.642 1.00 92.94 208 ILE A C 1
ATOM 1628 O O . ILE A 1 208 ? 12.413 7.817 -21.282 1.00 92.94 208 ILE A O 1
ATOM 1632 N N . GLY A 1 209 ? 10.700 7.141 -22.579 1.00 86.94 209 GLY A N 1
ATOM 1633 C CA . GLY A 1 209 ? 10.551 8.364 -23.359 1.00 86.94 209 GLY A CA 1
ATOM 1634 C C . GLY A 1 209 ? 9.106 8.570 -23.799 1.00 86.94 209 GLY A C 1
ATOM 1635 O O . GLY A 1 209 ? 8.258 7.697 -23.618 1.00 86.94 209 GLY A O 1
ATOM 1636 N N . TYR A 1 210 ? 8.845 9.729 -24.391 1.00 75.19 210 TYR A N 1
ATOM 1637 C CA . TYR A 1 210 ? 7.629 9.955 -25.164 1.00 75.19 210 TYR A CA 1
ATOM 1638 C C . TYR A 1 210 ? 7.896 9.589 -26.625 1.00 75.19 210 TYR A C 1
ATOM 1640 O O . TYR A 1 210 ? 9.018 9.769 -27.105 1.00 75.19 210 TYR A O 1
ATOM 1648 N N . ASN A 1 211 ? 6.870 9.082 -27.305 1.00 57.91 211 ASN A N 1
ATOM 1649 C CA . ASN A 1 211 ? 6.848 9.056 -28.767 1.00 57.91 211 ASN A CA 1
ATOM 1650 C C . ASN A 1 211 ? 6.449 10.429 -29.304 1.00 57.91 211 ASN A C 1
ATOM 1652 O O . ASN A 1 211 ? 5.574 11.061 -28.667 1.00 57.91 211 ASN A O 1
#

Foldseek 3Di:
DQVVQVVVCVVVVHAAEAEEEPPDLCCAVDPDNDQAADLADPVRVVVVCVVSVHPYYHYDYNHPVQLAFALLRCCVVPCVVVQHAEDEDEQPDAGHHVSPRGLVCVCVSCVNSHYYDYDYFDDDPNHTLDPVVLLVCQAVQVQVSNCRSVVHGRDWDFDFDDDDQVVVVVPDGDTDTDTDPNHRHGHFDKDFDWDDDPNDIDTDIDGDDDD

Secondary structure (DSSP, 8-state):
-HHHHHHHHHHHT---EEEEEES-HHHHHSSS-----BSS-HHHHHHHHHHTT-SEEEEEE--HHHHT--HHHHIIIIIITTT-SEEEEETT-EESGGG-EEGGGHHHHHTTSSEEEEEPPPEETTEE--HHHHHHHHHHT-HHHHHHHHTS-----EEEE----GGGGGT----EEEE-TTB-PPPSEEEEEEEEETTEEEEEEEEE---

Radius of gyration: 20.58 Å; Cα contacts (8 Å, |Δi|>4): 287; chains: 1; bounding box: 43×38×62 Å

InterPro domains:
  IPR002606 Riboflavin kinase, bacterial [TIGR00083] (1-210)
  IPR014729 Rossmann-like alpha/beta/alpha sandwich fold [G3DSA:3.40.50.620] (1-151)
  IPR015864 FAD synthetase [PF06574] (1-133)
  IPR015864 FAD synthetase [cd02064] (1-163)
  IPR015865 Riboflavin kinase domain, bacterial/eukaryotic [PF01687] (150-211)
  IPR015865 Riboflavin kinase domain, bacterial/eukaryotic [SM00904] (149-211)
  IPR023465 Riboflavin kinase domain superfamily [G3DSA:2.40.30.30] (152-211)
  IPR023465 Riboflavin kinase domain superfamily [SSF82114] (140-211)
  IPR023468 Riboflavin kinase [PTHR22749] (3-211)

Organism: Listeria innocua (NCBI:txid1642)

Mean predicted aligned error: 5.1 Å

pLDDT: mean 92.02, std 9.27, range [57.91, 98.69]

Solvent-accessible surface area (backbone atoms only — not comparable to full-atom values): 12629 Å² total; per-residue (Å²): 81,71,69,59,40,43,52,54,16,63,78,68,74,50,82,31,69,44,82,48,64,44,57,56,63,64,53,64,73,38,98,52,95,55,85,76,56,26,91,60,42,72,70,61,40,51,53,53,39,47,76,72,64,42,75,41,78,47,72,43,70,50,39,71,73,58,49,61,28,46,43,57,55,42,41,53,68,54,42,54,66,66,66,46,62,65,49,60,40,45,62,85,44,58,38,31,35,91,45,70,29,42,56,92,49,42,55,70,67,37,67,82,64,35,47,75,46,77,33,74,90,53,65,56,100,83,42,66,57,44,72,67,54,35,50,49,25,28,54,74,52,40,51,70,62,22,19,63,64,67,74,46,80,85,73,86,64,61,46,82,46,92,64,89,63,68,40,59,83,76,77,42,91,73,79,40,68,52,57,54,80,45,47,60,69,56,38,76,45,77,41,85,40,77,49,77,57,98,90,44,78,45,81,49,76,48,77,46,76,83,134